Protein AF-A0A965PTU4-F1 (afdb_monomer)

Secondary structure (DSSP, 8-state):
---------------PPPPP-------------------------PPPPPSEEETTEEEEES-HHHHGGG--SPEEEEEE--------SSTTTTSS-HHHHHH-SS--S-------TTTT--HHHHHHHHHHHHHHHHHHEEEEEEEEEEE-TTTHHHHHHHHHHTT-EEEEEEEEE-S-----TTS----EEEEEEEESS-----TTS----SEEE-PPP-SSSTTPPPHHHHHHHHTTSPTTPEEEES--TTSHHHHHHHHTT-EEEEEES-HHHHHHHHHHHHH----

Mean predicted aligned error: 13.16 Å

Structure (mmCIF, N/CA/C/O backbone):
data_AF-A0A965PTU4-F1
#
_entry.id   AF-A0A965PTU4-F1
#
loop_
_atom_site.group_PDB
_atom_site.id
_atom_site.type_symbol
_atom_site.label_atom_id
_atom_site.label_alt_id
_atom_site.label_comp_id
_atom_site.label_asym_id
_atom_site.label_entity_id
_atom_site.label_seq_id
_atom_site.pdbx_PDB_ins_code
_atom_site.Cartn_x
_atom_site.Cartn_y
_atom_site.Cartn_z
_atom_site.occupancy
_atom_site.B_iso_or_equiv
_atom_site.auth_seq_id
_atom_site.auth_comp_id
_atom_site.auth_asym_id
_atom_site.auth_atom_id
_atom_site.pdbx_PDB_model_num
ATOM 1 N N . THR A 1 1 ? 38.817 4.860 30.670 1.00 39.53 1 THR A N 1
ATOM 2 C CA . THR A 1 1 ? 39.565 6.128 30.822 1.00 39.53 1 THR A CA 1
ATOM 3 C C . THR A 1 1 ? 38.595 7.288 30.707 1.00 39.53 1 THR A C 1
ATOM 5 O O . THR A 1 1 ? 37.965 7.466 29.676 1.00 39.53 1 THR A O 1
ATOM 8 N N . HIS A 1 2 ? 38.378 7.995 31.817 1.00 35.38 2 HIS A N 1
ATOM 9 C CA . HIS A 1 2 ? 37.511 9.170 31.925 1.00 35.38 2 HIS A CA 1
ATOM 10 C C . HIS A 1 2 ? 38.137 10.406 31.263 1.00 35.38 2 HIS A C 1
ATOM 12 O O . HIS A 1 2 ? 39.251 10.763 31.621 1.00 35.38 2 HIS A O 1
ATOM 18 N N . HIS A 1 3 ? 37.376 11.126 30.436 1.00 39.88 3 HIS A N 1
ATOM 19 C CA . HIS A 1 3 ? 37.513 12.578 30.243 1.00 39.88 3 HIS A CA 1
ATOM 20 C C . HIS A 1 3 ? 36.125 13.133 29.886 1.00 39.88 3 HIS A C 1
ATOM 22 O O . HIS A 1 3 ? 35.546 12.751 28.880 1.00 39.88 3 HIS A O 1
ATOM 28 N N . ARG A 1 4 ? 35.400 13.716 30.848 1.00 36.25 4 ARG A N 1
ATOM 29 C CA . ARG A 1 4 ? 35.470 15.084 31.409 1.00 36.25 4 ARG A CA 1
ATOM 30 C C . ARG A 1 4 ? 34.631 16.064 30.569 1.00 36.25 4 ARG A C 1
ATOM 32 O O . ARG A 1 4 ? 35.036 16.502 29.502 1.00 36.25 4 ARG A O 1
ATOM 39 N N . ARG A 1 5 ? 33.457 16.392 31.126 1.00 38.47 5 ARG A N 1
ATOM 40 C CA . ARG A 1 5 ? 32.567 17.498 30.748 1.00 38.47 5 ARG A CA 1
ATOM 41 C C . ARG A 1 5 ? 33.261 18.851 30.979 1.00 38.47 5 ARG A C 1
ATOM 43 O O . ARG A 1 5 ? 33.848 19.059 32.038 1.00 38.47 5 ARG A O 1
ATOM 50 N N . GLN A 1 6 ? 33.102 19.761 30.027 1.00 40.00 6 GLN A N 1
ATOM 51 C CA . GLN A 1 6 ? 33.101 21.226 30.167 1.00 40.00 6 GLN A CA 1
ATOM 52 C C . GLN A 1 6 ? 31.902 21.668 29.303 1.00 40.00 6 GLN A C 1
ATOM 54 O O . GLN A 1 6 ? 31.731 21.130 28.217 1.00 40.00 6 GLN A O 1
ATOM 59 N N . GLY A 1 7 ? 30.933 22.476 29.725 1.00 31.86 7 GLY A N 1
ATOM 60 C CA . GLY A 1 7 ? 30.996 23.650 30.583 1.00 31.86 7 GLY A CA 1
ATOM 61 C C . GLY A 1 7 ? 30.654 24.850 29.698 1.00 31.86 7 GLY A C 1
ATOM 62 O O . GLY A 1 7 ? 31.562 25.438 29.132 1.00 31.86 7 GLY A O 1
ATOM 63 N N . LEU A 1 8 ? 29.363 25.157 29.533 1.00 35.47 8 LEU A N 1
ATOM 64 C CA . LEU A 1 8 ? 28.870 26.383 28.893 1.00 35.47 8 LEU A CA 1
ATOM 65 C C . LEU A 1 8 ? 27.620 26.849 29.653 1.00 35.47 8 LEU A C 1
ATOM 67 O O . LEU A 1 8 ? 26.503 26.413 29.387 1.00 35.47 8 LEU A O 1
ATOM 71 N N . GLU A 1 9 ? 27.851 27.701 30.651 1.00 32.62 9 GLU A N 1
ATOM 72 C CA . GLU A 1 9 ? 26.863 28.628 31.202 1.00 32.62 9 GLU A CA 1
ATOM 73 C C . GLU A 1 9 ? 26.810 29.868 30.302 1.00 32.62 9 GLU A C 1
ATOM 75 O O . GLU A 1 9 ? 27.851 30.370 29.876 1.00 32.62 9 GLU A O 1
ATOM 80 N N . GLY A 1 10 ? 25.613 30.392 30.029 1.00 31.05 10 GLY A N 1
ATOM 81 C CA . GLY A 1 10 ? 25.486 31.669 29.334 1.00 31.05 10 GLY A CA 1
ATOM 82 C C . GLY A 1 10 ? 24.059 32.064 28.964 1.00 31.05 10 GLY A C 1
ATOM 83 O O . GLY A 1 10 ? 23.469 31.490 28.059 1.00 31.05 10 GLY A O 1
ATOM 84 N N . ALA A 1 11 ? 23.593 33.129 29.622 1.00 35.47 11 ALA A N 1
ATOM 85 C CA . ALA A 1 11 ? 22.548 34.072 29.208 1.00 35.47 11 ALA A CA 1
ATOM 86 C C . ALA A 1 11 ? 21.065 33.660 29.348 1.00 35.47 11 ALA A C 1
ATOM 88 O O . ALA A 1 11 ? 20.390 33.258 28.404 1.00 35.47 11 ALA A O 1
ATOM 89 N N . GLN A 1 12 ? 20.514 33.938 30.537 1.00 30.92 12 GLN A N 1
ATOM 90 C CA . GLN A 1 12 ? 19.092 34.237 30.730 1.00 30.92 12 GLN A CA 1
ATOM 91 C C . GLN A 1 12 ? 18.774 35.639 30.178 1.00 30.92 12 GLN A C 1
ATOM 93 O O . GLN A 1 12 ? 19.212 36.646 30.733 1.00 30.92 12 GLN A O 1
ATOM 98 N N . GLY A 1 13 ? 17.990 35.706 29.100 1.00 33.56 13 GLY A N 1
ATOM 99 C CA . GLY A 1 13 ? 17.381 36.935 28.589 1.00 33.56 13 GLY A CA 1
ATOM 100 C C . GLY A 1 13 ? 15.913 37.029 29.007 1.00 33.56 13 GLY A C 1
ATOM 101 O O . GLY A 1 13 ? 15.101 36.187 28.635 1.00 33.56 13 GLY A O 1
ATOM 102 N N . LYS A 1 14 ? 15.575 38.056 29.793 1.00 33.41 14 LYS A N 1
ATOM 103 C CA . LYS A 1 14 ? 14.201 38.434 30.158 1.00 33.41 14 LYS A CA 1
ATOM 104 C C . LYS A 1 14 ? 13.428 38.873 28.909 1.00 33.41 14 LYS A C 1
ATOM 106 O O . LYS A 1 14 ? 13.848 39.820 28.251 1.00 33.41 14 LYS A O 1
ATOM 111 N N . VAL A 1 15 ? 12.267 38.272 28.644 1.00 37.56 15 VAL A N 1
ATOM 112 C CA . VAL A 1 15 ? 11.266 38.830 27.718 1.00 37.56 15 VAL A CA 1
ATOM 113 C C . VAL A 1 15 ? 10.079 39.312 28.546 1.00 37.56 15 VAL A C 1
ATOM 115 O O . VAL A 1 15 ? 9.330 38.528 29.125 1.00 37.56 15 VAL A O 1
ATOM 118 N N . SER A 1 16 ? 9.976 40.633 28.665 1.00 34.75 16 SER A N 1
ATOM 119 C CA . SER A 1 16 ? 8.875 41.359 29.291 1.00 34.75 16 SER A CA 1
ATOM 120 C C . SER A 1 16 ? 7.609 41.280 28.438 1.00 34.75 16 SER A C 1
ATOM 122 O O . SER A 1 16 ? 7.672 41.391 27.216 1.00 34.75 16 SER A O 1
ATOM 124 N N . GLY A 1 17 ? 6.467 41.114 29.106 1.00 31.47 17 GLY A N 1
ATOM 125 C CA . GLY A 1 17 ? 5.173 40.869 28.486 1.00 31.47 17 GLY A CA 1
ATOM 126 C C . GLY A 1 17 ? 4.630 41.995 27.607 1.00 31.47 17 GLY A C 1
ATOM 127 O O . GLY A 1 17 ? 4.800 43.181 27.888 1.00 31.47 17 GLY A O 1
ATOM 128 N N . LEU A 1 18 ? 3.876 41.587 26.587 1.00 32.28 18 LEU A N 1
ATOM 129 C CA . LEU A 1 18 ? 2.889 42.431 25.931 1.00 32.28 18 LEU A CA 1
ATOM 130 C C . LEU A 1 18 ? 1.497 42.034 26.424 1.00 32.28 18 LEU A C 1
ATOM 132 O O . LEU A 1 18 ? 1.068 40.889 26.304 1.00 32.28 18 LEU A O 1
ATOM 136 N N . ARG A 1 19 ? 0.821 43.018 27.018 1.00 32.16 19 ARG A N 1
ATOM 137 C CA . ARG A 1 19 ? -0.556 42.946 27.501 1.00 32.16 19 ARG A CA 1
ATOM 138 C C . ARG A 1 19 ? -1.536 42.904 26.329 1.00 32.16 19 ARG A C 1
ATOM 140 O O . ARG A 1 19 ? -1.466 43.726 25.419 1.00 32.16 19 ARG A O 1
ATOM 147 N N . THR A 1 20 ? -2.494 41.996 26.442 1.00 33.41 20 THR A N 1
ATOM 148 C CA . THR A 1 20 ? -3.777 41.959 25.736 1.00 33.41 20 THR A CA 1
ATOM 149 C C . THR A 1 20 ? -4.525 43.291 25.843 1.00 33.41 20 THR A C 1
ATOM 151 O O . THR A 1 20 ? -4.714 43.812 26.943 1.00 33.41 20 THR A O 1
ATOM 154 N N . ARG A 1 21 ? -5.009 43.815 24.711 1.00 33.94 21 ARG A N 1
ATOM 155 C CA . ARG A 1 21 ? -6.075 44.826 24.669 1.00 33.94 21 ARG A CA 1
ATOM 156 C C . ARG A 1 21 ? -7.321 44.202 24.047 1.00 33.94 21 ARG A C 1
ATOM 158 O O . ARG A 1 21 ? -7.355 43.951 22.849 1.00 33.94 21 ARG A O 1
ATOM 165 N N . GLN A 1 22 ? -8.325 43.962 24.887 1.00 29.09 22 GLN A N 1
ATOM 166 C CA . GLN A 1 22 ? -9.721 43.877 24.470 1.00 29.09 22 GLN A CA 1
ATOM 167 C C . GLN A 1 22 ? -10.173 45.277 24.035 1.00 29.09 22 GLN A C 1
ATOM 169 O O . GLN A 1 22 ? -9.910 46.252 24.741 1.00 29.09 22 GLN A O 1
ATOM 174 N N . MET A 1 23 ? -10.872 45.372 22.907 1.00 31.94 23 MET A N 1
ATOM 175 C CA . MET A 1 23 ? -11.774 46.486 22.633 1.00 31.94 23 MET A CA 1
ATOM 176 C C . MET A 1 23 ? -13.170 45.931 22.382 1.00 31.94 23 MET A C 1
ATOM 178 O O . MET A 1 23 ? -13.387 45.095 21.510 1.00 31.94 23 MET A O 1
ATOM 182 N N . SER A 1 24 ? -14.077 46.385 23.232 1.00 31.17 24 SER A N 1
ATOM 183 C CA . SER A 1 24 ? -15.511 46.158 23.238 1.00 31.17 24 SER A CA 1
ATOM 184 C C . SER A 1 24 ? -16.232 47.169 22.347 1.00 31.17 24 SER A C 1
ATOM 186 O O . SER A 1 24 ? -15.971 48.361 22.482 1.00 31.17 24 SER A O 1
ATOM 188 N N . GLY A 1 25 ? -17.203 46.675 21.573 1.00 29.89 25 GLY A N 1
ATOM 189 C CA . GLY A 1 25 ? -18.488 47.327 21.297 1.00 29.89 25 GLY A CA 1
ATOM 190 C C . GLY A 1 25 ? -18.522 48.479 20.289 1.00 29.89 25 GLY A C 1
ATOM 191 O O . GLY A 1 25 ? -17.874 49.495 20.487 1.00 29.89 25 GLY A O 1
ATOM 192 N N . ILE A 1 26 ? -19.379 48.336 19.273 1.00 30.88 26 ILE A N 1
ATOM 193 C CA . ILE A 1 26 ? -20.511 49.231 18.964 1.00 30.88 26 ILE A CA 1
ATOM 194 C C . ILE A 1 26 ? -21.485 48.420 18.092 1.00 30.88 26 ILE A C 1
ATOM 196 O O . ILE A 1 26 ? -21.068 47.753 17.148 1.00 30.88 26 ILE A O 1
ATOM 200 N N . ALA A 1 27 ? -22.762 48.448 18.464 1.00 31.77 27 ALA A N 1
ATOM 201 C CA . ALA A 1 27 ? -23.892 47.892 17.730 1.00 31.77 27 ALA A CA 1
ATOM 202 C C . ALA A 1 27 ? -24.786 49.043 17.255 1.00 31.77 27 ALA A C 1
ATOM 204 O O . ALA A 1 27 ? -24.984 49.967 18.038 1.00 31.77 27 ALA A O 1
ATOM 205 N N . THR A 1 28 ? -25.297 48.935 16.027 1.00 31.36 28 THR A N 1
ATOM 206 C CA . THR A 1 28 ? -26.489 49.556 15.391 1.00 31.36 28 THR A CA 1
ATOM 207 C C . THR A 1 28 ? -26.408 49.118 13.918 1.00 31.36 28 THR A C 1
ATOM 209 O O . THR A 1 28 ? -25.305 49.106 13.379 1.00 31.36 28 THR A O 1
ATOM 212 N N . GLU A 1 29 ? -27.428 48.702 13.180 1.00 33.09 29 GLU A N 1
ATOM 213 C CA . GLU A 1 29 ? -28.882 48.847 13.246 1.00 33.09 29 GLU A CA 1
ATOM 214 C C . GLU A 1 29 ? -29.489 47.751 12.346 1.00 33.09 29 GLU A C 1
ATOM 216 O O . GLU A 1 29 ? -28.833 47.275 11.415 1.00 33.09 29 GLU A O 1
ATOM 221 N N . ASP A 1 30 ? -30.719 47.353 12.665 1.00 31.66 30 ASP A N 1
ATOM 222 C CA . ASP A 1 30 ? -31.555 46.428 11.902 1.00 31.66 30 ASP A CA 1
ATOM 223 C C . ASP A 1 30 ? -31.951 47.018 10.541 1.00 31.66 30 ASP A C 1
ATOM 225 O O . ASP A 1 30 ? -32.390 48.164 10.472 1.00 31.66 30 ASP A O 1
ATOM 229 N N . ASP A 1 31 ? -31.888 46.202 9.487 1.00 34.38 31 ASP A N 1
ATOM 230 C CA . ASP A 1 31 ? -32.7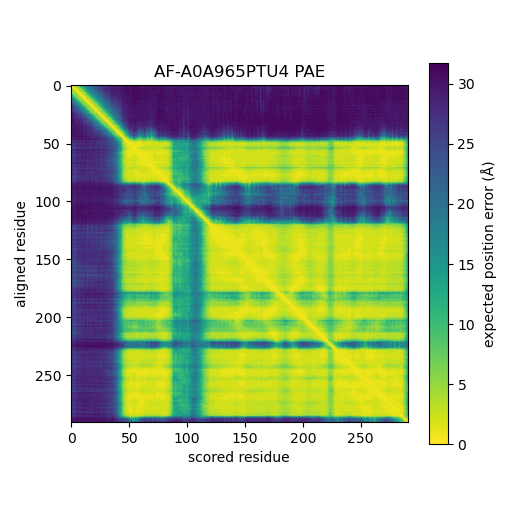07 46.396 8.292 1.00 34.38 31 ASP A CA 1
ATOM 231 C C . ASP A 1 31 ? -33.279 45.041 7.851 1.00 34.38 31 ASP A C 1
ATOM 233 O O . ASP A 1 31 ? -32.565 44.078 7.553 1.00 34.38 31 ASP A O 1
ATOM 237 N N . ASP A 1 32 ? -34.605 44.986 7.890 1.00 33.09 32 ASP A N 1
ATOM 238 C CA . ASP A 1 32 ? -35.478 43.879 7.531 1.00 33.09 32 ASP A CA 1
ATOM 239 C C . ASP A 1 32 ? -35.448 43.648 6.010 1.00 33.09 32 ASP A C 1
ATOM 241 O O . ASP A 1 32 ? -35.861 44.498 5.219 1.00 33.09 32 ASP A O 1
ATOM 245 N N . MET A 1 33 ? -34.974 42.475 5.584 1.00 31.41 33 MET A N 1
ATOM 246 C CA . MET A 1 33 ? -35.307 41.929 4.271 1.00 31.41 33 MET A CA 1
ATOM 247 C C . MET A 1 33 ? -35.602 40.438 4.378 1.00 31.41 33 MET A C 1
ATOM 249 O O . MET A 1 33 ? -34.720 39.580 4.387 1.00 31.41 33 MET A O 1
ATOM 253 N N . THR A 1 34 ? -36.898 40.150 4.370 1.00 42.78 34 THR A N 1
ATOM 254 C CA . THR A 1 34 ? -37.494 38.877 3.980 1.00 42.78 34 THR A CA 1
ATOM 255 C C . THR A 1 34 ? -36.847 38.320 2.710 1.00 42.78 34 THR A C 1
ATOM 257 O O . THR A 1 34 ? -36.988 38.912 1.637 1.00 42.78 34 THR A O 1
ATOM 260 N N . LYS A 1 35 ? -36.214 37.152 2.815 1.00 35.34 35 LYS A N 1
ATOM 261 C CA . LYS A 1 35 ? -36.081 36.174 1.731 1.00 35.34 35 LYS A CA 1
ATOM 262 C C . LYS A 1 35 ? -35.902 34.794 2.346 1.00 35.34 35 LYS A C 1
ATOM 264 O O . LYS A 1 35 ? -34.942 34.542 3.069 1.00 35.34 35 LYS A O 1
ATOM 269 N N . ASP A 1 36 ? -36.862 33.927 2.051 1.00 35.72 36 ASP A N 1
ATOM 270 C CA . ASP A 1 36 ? -36.759 32.482 2.199 1.00 35.72 36 ASP A CA 1
ATOM 271 C C . ASP A 1 36 ? -35.608 31.962 1.325 1.00 35.72 36 ASP A C 1
ATOM 273 O O . ASP A 1 36 ? -35.814 31.434 0.234 1.00 35.72 36 ASP A O 1
ATOM 277 N N . ASP A 1 37 ? -34.377 32.106 1.804 1.00 30.02 37 ASP A N 1
ATOM 278 C CA . ASP A 1 37 ? -33.260 31.309 1.324 1.00 30.02 37 ASP A CA 1
ATOM 279 C C . ASP A 1 37 ? -33.311 29.991 2.090 1.00 30.02 37 ASP A C 1
ATOM 281 O O . ASP A 1 37 ? -32.632 29.772 3.096 1.00 30.02 37 ASP A O 1
ATOM 285 N N . ALA A 1 38 ? -34.165 29.088 1.599 1.00 35.97 38 ALA A N 1
ATOM 286 C CA . ALA A 1 38 ? -33.966 27.670 1.813 1.00 35.97 38 ALA A CA 1
ATOM 287 C C . ALA A 1 38 ? -32.529 27.375 1.382 1.00 35.97 38 ALA A C 1
ATOM 289 O O . ALA A 1 38 ? -32.220 27.333 0.190 1.00 35.97 38 ALA A O 1
ATOM 290 N N . ALA A 1 39 ? -31.645 27.237 2.369 1.00 35.66 39 ALA A N 1
ATOM 291 C CA . ALA A 1 39 ? -30.294 26.770 2.176 1.00 35.66 39 ALA A CA 1
ATOM 292 C C . ALA A 1 39 ? -30.393 25.458 1.398 1.00 35.66 39 ALA A C 1
ATOM 294 O O . ALA A 1 39 ? -30.720 24.409 1.955 1.00 35.66 39 ALA A O 1
ATOM 295 N N . MET A 1 40 ? -30.143 25.521 0.089 1.00 32.81 40 MET A N 1
ATOM 296 C CA . MET A 1 40 ? -29.796 24.348 -0.684 1.00 32.81 40 MET A CA 1
ATOM 297 C C . MET A 1 40 ? -28.458 23.891 -0.127 1.00 32.81 40 MET A C 1
ATOM 299 O O . MET A 1 40 ? -27.390 24.293 -0.587 1.00 32.81 40 MET A O 1
ATOM 303 N N . SER A 1 41 ? -28.528 23.077 0.924 1.00 36.84 41 SER A N 1
ATOM 304 C CA . SER A 1 41 ? -27.442 22.202 1.303 1.00 36.84 41 SER A CA 1
ATOM 305 C C . SER A 1 41 ? -27.030 21.485 0.027 1.00 36.84 41 SER A C 1
ATOM 307 O O . SER A 1 41 ? -27.837 20.757 -0.561 1.00 36.84 41 SER A O 1
ATOM 309 N N . ALA A 1 42 ? -25.797 21.728 -0.418 1.00 37.94 42 ALA A N 1
ATOM 310 C CA . ALA A 1 42 ? -25.167 20.881 -1.411 1.00 37.94 42 ALA A CA 1
ATOM 311 C C . ALA A 1 42 ? -25.438 19.426 -0.999 1.00 37.94 42 ALA A C 1
ATOM 313 O O . ALA A 1 42 ? -25.348 19.127 0.200 1.00 37.94 42 ALA A O 1
ATOM 314 N N . PRO A 1 43 ? -25.830 18.540 -1.931 1.00 33.81 43 PRO A N 1
ATOM 315 C CA . PRO A 1 43 ? -26.087 17.157 -1.574 1.00 33.81 43 PRO A CA 1
ATOM 316 C C . PRO A 1 43 ? -24.844 16.652 -0.851 1.00 33.81 43 PRO A C 1
ATOM 318 O O . PRO A 1 43 ? -23.739 1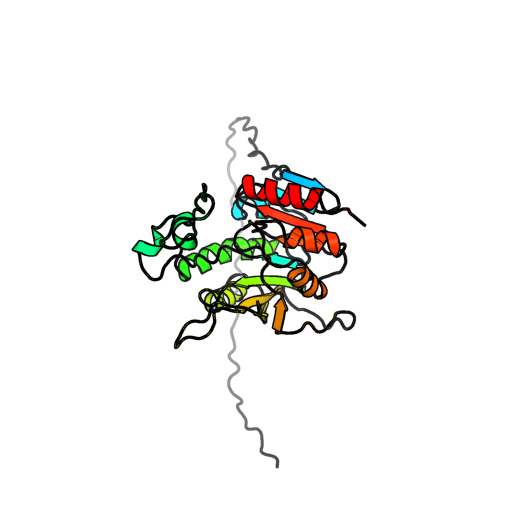6.750 -1.387 1.00 33.81 43 PRO A O 1
ATOM 321 N N . SER A 1 44 ? -25.004 16.174 0.387 1.00 44.97 44 SER A N 1
ATOM 322 C CA . SER A 1 44 ? -23.949 15.402 1.030 1.00 44.97 44 SER A CA 1
ATOM 323 C C . SER A 1 44 ? -23.626 14.297 0.037 1.00 44.97 44 SER A C 1
ATOM 325 O O . SER A 1 44 ? -24.503 13.472 -0.237 1.00 44.97 44 SER A O 1
ATOM 327 N N . ALA A 1 45 ? -22.451 14.353 -0.589 1.00 53.72 45 ALA A N 1
ATOM 328 C CA . ALA A 1 45 ? -22.022 13.331 -1.522 1.00 53.72 45 ALA A CA 1
ATOM 329 C C . ALA A 1 45 ? -22.044 12.021 -0.736 1.00 53.72 45 ALA A C 1
ATOM 331 O O . ALA A 1 45 ? -21.196 11.791 0.126 1.00 53.72 45 ALA A O 1
ATOM 332 N N . GLY A 1 46 ? -23.104 11.235 -0.933 1.00 57.56 46 GLY A N 1
ATOM 333 C CA . GLY A 1 46 ? -23.235 9.939 -0.295 1.00 57.56 46 GLY A CA 1
ATOM 334 C C . GLY A 1 46 ? -22.004 9.125 -0.659 1.00 57.56 46 GLY A C 1
ATOM 335 O O . GLY A 1 46 ? -21.460 9.291 -1.755 1.00 57.56 46 GLY A O 1
ATOM 336 N N . SER A 1 47 ? -21.545 8.278 0.259 1.00 63.09 47 SER A N 1
ATOM 337 C CA . SER A 1 47 ? -20.447 7.368 -0.042 1.00 63.09 47 SER A CA 1
ATOM 338 C C . SER A 1 47 ? -20.740 6.632 -1.361 1.00 63.09 47 SER A C 1
ATOM 340 O O . SER A 1 47 ? -21.887 6.221 -1.592 1.00 63.09 47 SER A O 1
ATOM 342 N N . PRO A 1 48 ? -19.751 6.520 -2.269 1.00 84.06 48 PRO A N 1
ATOM 343 C CA . PRO A 1 48 ? -19.944 5.847 -3.542 1.00 84.06 48 PRO A CA 1
ATOM 344 C C . PRO A 1 48 ? -20.459 4.437 -3.269 1.00 84.06 48 PRO A C 1
ATOM 346 O O . PRO A 1 48 ? -20.054 3.793 -2.302 1.00 84.06 48 PRO A O 1
ATOM 349 N N . ARG A 1 49 ? -21.391 3.949 -4.089 1.00 92.69 49 ARG A N 1
ATOM 350 C CA . ARG A 1 49 ? -21.887 2.582 -3.913 1.00 92.69 49 ARG A CA 1
ATOM 351 C C . ARG A 1 49 ? -20.739 1.597 -4.172 1.00 92.69 49 ARG A C 1
ATOM 353 O O . ARG A 1 49 ? -20.032 1.775 -5.165 1.00 92.69 49 ARG A O 1
ATOM 360 N N . PRO A 1 50 ? -20.556 0.567 -3.327 1.00 96.69 50 PRO A N 1
ATOM 361 C CA . PRO A 1 50 ? -19.581 -0.478 -3.599 1.00 96.69 50 PRO A CA 1
ATOM 362 C C . PRO A 1 50 ? -19.825 -1.130 -4.961 1.00 96.69 50 PRO A C 1
ATOM 364 O O . PRO A 1 50 ? -20.956 -1.474 -5.299 1.00 96.69 50 PRO A O 1
ATOM 367 N N . TYR A 1 5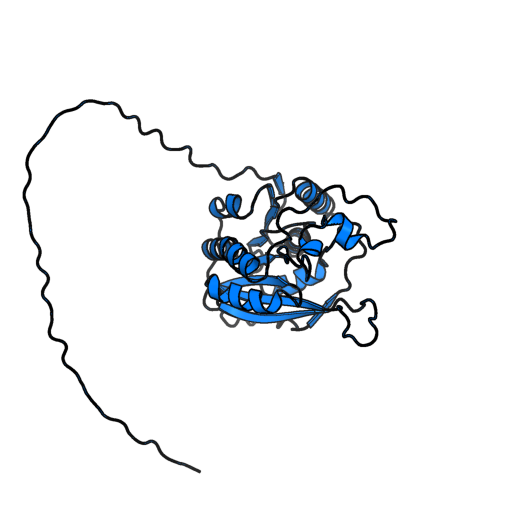1 ? -18.749 -1.333 -5.714 1.00 97.19 51 TYR A N 1
ATOM 368 C CA . TYR A 1 51 ? -18.743 -2.148 -6.926 1.00 97.19 51 TYR A CA 1
ATOM 369 C C . TYR A 1 51 ? -18.859 -3.640 -6.581 1.00 97.19 51 TYR A C 1
ATOM 371 O O . TYR A 1 51 ? -19.569 -4.400 -7.235 1.00 97.19 51 TYR A O 1
ATOM 379 N N . TYR A 1 52 ? -18.169 -4.056 -5.518 1.00 97.50 52 TYR A N 1
ATOM 380 C CA . TYR A 1 52 ? -18.217 -5.404 -4.961 1.00 97.50 52 TYR A CA 1
ATOM 381 C C . TYR A 1 52 ? -18.241 -5.310 -3.441 1.00 97.50 52 TYR A C 1
ATOM 383 O O . TYR A 1 52 ? -17.497 -4.517 -2.863 1.00 97.50 52 TYR A O 1
ATOM 391 N N . GLN A 1 53 ? -19.062 -6.130 -2.789 1.00 97.06 53 GLN A N 1
ATOM 392 C CA . GLN A 1 53 ? -19.060 -6.251 -1.337 1.00 97.06 53 GLN A CA 1
ATOM 393 C C . GLN A 1 53 ? -19.468 -7.662 -0.922 1.00 97.06 53 GLN A C 1
ATOM 395 O O . GLN A 1 53 ? -20.573 -8.107 -1.231 1.00 97.06 53 GLN A O 1
ATOM 400 N N . ARG A 1 54 ? -18.575 -8.370 -0.227 1.00 95.88 54 ARG A N 1
ATOM 401 C CA . ARG A 1 54 ? -18.825 -9.722 0.284 1.00 95.88 54 ARG A CA 1
ATOM 402 C C . ARG A 1 54 ? -17.784 -10.099 1.337 1.00 95.88 54 ARG A C 1
ATOM 404 O O . AR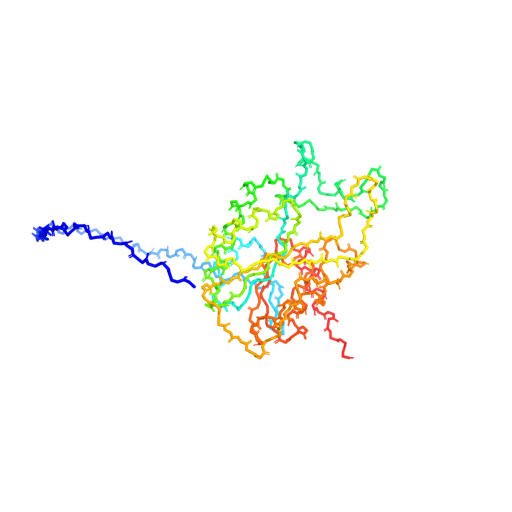G A 1 54 ? -16.624 -9.739 1.179 1.00 95.88 54 ARG A O 1
ATOM 411 N N . ASP A 1 55 ? -18.187 -10.829 2.379 1.00 92.19 55 ASP A N 1
ATOM 412 C CA . ASP A 1 55 ? -17.284 -11.469 3.354 1.00 92.19 55 ASP A CA 1
ATOM 413 C C . ASP A 1 55 ? -16.221 -10.515 3.950 1.00 92.19 55 ASP A C 1
ATOM 415 O O . ASP A 1 55 ? -15.060 -10.865 4.124 1.00 92.19 55 ASP A O 1
ATOM 419 N N . GLY A 1 56 ? -16.613 -9.267 4.242 1.00 95.38 56 GLY A N 1
ATOM 420 C CA . GLY A 1 56 ? -15.711 -8.249 4.800 1.00 95.38 56 GLY A CA 1
ATOM 421 C C . GLY A 1 56 ? -14.764 -7.586 3.789 1.00 95.38 56 GLY A C 1
ATOM 422 O O . GLY A 1 56 ? -13.938 -6.762 4.185 1.00 95.38 56 GLY A O 1
ATOM 423 N N . ILE A 1 57 ? -14.897 -7.896 2.499 1.00 98.06 57 ILE A N 1
ATOM 424 C CA . ILE A 1 57 ? -14.148 -7.293 1.395 1.00 98.06 57 ILE A CA 1
ATOM 425 C C . ILE A 1 57 ? -15.057 -6.345 0.617 1.00 98.06 57 ILE A C 1
ATOM 427 O O . ILE A 1 57 ? -16.173 -6.708 0.244 1.00 98.06 57 ILE A O 1
ATOM 431 N N . THR A 1 58 ? -14.573 -5.134 0.355 1.00 98.31 58 THR A N 1
ATOM 432 C CA . THR A 1 58 ? -15.292 -4.094 -0.392 1.00 98.31 58 THR A CA 1
ATOM 433 C C . THR A 1 58 ? -14.401 -3.526 -1.492 1.00 98.31 58 THR A C 1
ATOM 435 O O . THR A 1 58 ? -13.237 -3.232 -1.238 1.00 98.31 58 THR A O 1
ATOM 438 N N . ILE A 1 59 ? -14.936 -3.342 -2.700 1.00 98.38 59 ILE A N 1
ATOM 439 C CA . ILE A 1 59 ? -14.279 -2.627 -3.805 1.00 98.38 59 ILE A CA 1
ATOM 440 C C . ILE A 1 59 ? -15.136 -1.427 -4.178 1.00 98.38 59 ILE A C 1
ATOM 442 O O . ILE A 1 59 ? -16.332 -1.583 -4.423 1.00 98.38 59 ILE A O 1
ATOM 446 N N . TYR A 1 60 ? -14.518 -0.257 -4.290 1.00 98.12 60 TYR A N 1
ATOM 447 C CA . TYR A 1 60 ? -15.104 0.927 -4.907 1.00 98.12 60 TYR A CA 1
ATOM 448 C C . TYR A 1 60 ? -14.465 1.166 -6.275 1.00 98.12 60 TYR A C 1
ATOM 450 O O . TYR A 1 60 ? -13.242 1.121 -6.410 1.00 98.12 60 TYR A O 1
ATOM 458 N N . HIS A 1 61 ? -15.299 1.432 -7.278 1.00 97.06 61 HIS A N 1
ATOM 459 C CA . HIS A 1 61 ? -14.842 1.865 -8.594 1.00 97.06 61 HIS A CA 1
ATOM 460 C C . HIS A 1 61 ? -14.755 3.397 -8.618 1.00 97.06 61 HIS A C 1
ATOM 462 O O . HIS A 1 61 ? -15.754 4.068 -8.352 1.00 97.06 61 HIS A O 1
ATOM 468 N N . GLY A 1 62 ? -13.573 3.943 -8.905 1.00 94.88 62 GLY A N 1
ATOM 469 C CA . GLY A 1 62 ? -13.337 5.386 -8.993 1.00 94.88 62 GLY A CA 1
ATOM 470 C C . GLY A 1 62 ? -11.888 5.789 -8.723 1.00 94.88 62 GLY A C 1
ATOM 471 O O . GLY A 1 62 ? -11.045 4.961 -8.374 1.00 94.88 62 GLY A O 1
ATOM 472 N N . ASP A 1 63 ? -11.590 7.082 -8.870 1.00 94.31 63 ASP A N 1
ATOM 473 C CA . ASP A 1 63 ? -10.277 7.623 -8.512 1.00 94.31 63 ASP A CA 1
ATOM 474 C C . ASP A 1 63 ? -10.091 7.603 -6.983 1.00 94.31 63 ASP A C 1
ATOM 476 O O . ASP A 1 63 ? -10.975 7.999 -6.215 1.00 94.31 63 ASP A O 1
ATOM 480 N N . CYS A 1 64 ? -8.925 7.161 -6.506 1.00 96.25 64 CYS A N 1
ATOM 481 C CA . CYS A 1 64 ? -8.627 7.123 -5.072 1.00 96.25 64 CYS A CA 1
ATOM 482 C C . CYS A 1 64 ? -8.724 8.509 -4.398 1.00 96.25 64 CYS A C 1
ATOM 484 O O . CYS A 1 64 ? -9.153 8.614 -3.249 1.00 96.25 64 CYS A O 1
ATOM 486 N N . LEU A 1 65 ? -8.409 9.592 -5.112 1.00 95.75 65 LEU A N 1
ATOM 487 C CA . LEU A 1 65 ? -8.566 10.981 -4.679 1.00 95.75 65 LEU A CA 1
ATOM 488 C C . LEU A 1 65 ? -10.021 11.472 -4.738 1.00 95.75 65 LEU A C 1
ATOM 490 O O . LEU A 1 65 ? -10.298 12.611 -4.363 1.00 95.75 65 LEU A O 1
ATOM 494 N N . GLU A 1 66 ? -10.971 10.658 -5.154 1.00 95.81 66 GLU A N 1
ATOM 495 C CA . GLU A 1 66 ? -12.398 10.968 -5.038 1.00 95.81 66 GLU A CA 1
ATOM 496 C C . GLU A 1 66 ? -13.051 10.080 -3.985 1.00 95.81 66 GLU A C 1
ATOM 498 O O . GLU A 1 66 ? -13.840 10.557 -3.172 1.00 95.81 66 GLU A O 1
ATOM 503 N N . VAL A 1 67 ? -12.650 8.809 -3.927 1.00 96.88 67 VAL A N 1
ATOM 504 C CA . VAL A 1 67 ? -13.234 7.822 -3.016 1.00 96.88 67 VAL A CA 1
ATOM 505 C C . VAL A 1 67 ? -12.697 7.948 -1.587 1.00 96.88 67 VAL A C 1
ATOM 507 O O . VAL A 1 67 ? -13.493 7.905 -0.652 1.00 96.88 67 VAL A O 1
ATOM 510 N N . LEU A 1 68 ? -11.387 8.139 -1.370 1.00 97.25 68 LEU A N 1
ATOM 511 C CA . LEU A 1 68 ? -10.795 8.139 -0.016 1.00 97.25 68 LEU A CA 1
ATOM 512 C C . LEU A 1 68 ? -11.488 9.088 0.990 1.00 97.25 68 LEU A C 1
ATOM 514 O O . LEU A 1 68 ? -11.710 8.653 2.117 1.00 97.25 68 LEU A O 1
ATOM 518 N N . PRO A 1 69 ? -11.876 10.336 0.641 1.00 96.00 69 PRO A N 1
ATOM 519 C CA . PRO A 1 69 ? -12.572 11.241 1.566 1.00 96.00 69 PRO A CA 1
ATOM 520 C C . PRO A 1 69 ? -13.952 10.764 2.015 1.00 96.00 69 PRO A C 1
ATOM 522 O O . PRO A 1 69 ? -14.470 11.267 3.006 1.00 96.00 69 PRO A O 1
ATOM 525 N N . SER A 1 70 ? -14.566 9.845 1.268 1.00 95.38 70 SER A N 1
ATOM 526 C CA . SER A 1 70 ? -15.887 9.300 1.588 1.00 95.38 70 SER A CA 1
ATOM 527 C C . SER A 1 70 ? -15.832 8.111 2.552 1.00 95.38 70 SER A C 1
ATOM 529 O O . SER A 1 70 ? -16.868 7.692 3.067 1.00 95.38 70 SER A O 1
ATOM 531 N N . LEU A 1 71 ? -14.638 7.558 2.798 1.00 95.88 71 LEU A N 1
ATOM 532 C CA . LEU A 1 71 ? -14.452 6.450 3.726 1.00 95.88 71 LEU A CA 1
ATOM 533 C C . LEU A 1 71 ? -14.482 6.971 5.165 1.00 95.88 71 LEU A C 1
ATOM 535 O O . LEU A 1 71 ? -13.726 7.869 5.527 1.00 95.88 71 LEU A O 1
ATOM 539 N N . SER A 1 72 ? -15.342 6.385 5.994 1.00 92.50 72 SER A N 1
ATOM 540 C CA . SER A 1 72 ? -15.513 6.779 7.398 1.00 92.50 72 SER A CA 1
ATOM 541 C C . SER A 1 72 ? -14.882 5.808 8.393 1.00 92.50 72 SER A C 1
ATOM 543 O O . SER A 1 72 ? -14.641 6.182 9.539 1.00 92.50 72 SER A O 1
ATOM 545 N N . GLU A 1 73 ? -14.620 4.566 7.981 1.00 96.00 73 GLU A N 1
ATOM 546 C CA . GLU A 1 73 ? -14.071 3.547 8.867 1.00 96.00 73 GLU A CA 1
ATOM 547 C C . GLU A 1 73 ? -12.537 3.634 8.940 1.00 96.00 73 GLU A C 1
ATOM 549 O O . GLU A 1 73 ? -11.876 3.546 7.899 1.00 96.00 73 GLU A O 1
ATOM 554 N N . PRO A 1 74 ? -11.945 3.771 10.143 1.00 98.06 74 PRO A N 1
ATOM 555 C CA . PRO A 1 74 ? -10.499 3.832 10.275 1.00 98.06 74 PRO A CA 1
ATOM 556 C C . PRO A 1 74 ? -9.800 2.511 9.945 1.00 98.06 74 PRO A C 1
ATOM 558 O O . PRO A 1 74 ? -10.235 1.442 10.376 1.00 98.06 74 PRO A O 1
ATOM 561 N N . VAL A 1 75 ? -8.661 2.595 9.257 1.00 98.62 75 VAL A N 1
ATOM 562 C CA . VAL A 1 75 ? -7.927 1.425 8.742 1.00 98.62 75 VAL A CA 1
ATOM 563 C C . VAL A 1 75 ? -6.706 1.084 9.601 1.00 98.62 75 VAL A C 1
ATOM 565 O O . VAL A 1 75 ? -6.056 1.969 10.160 1.00 98.62 75 VAL A O 1
ATOM 568 N N . ASP A 1 76 ? -6.395 -0.207 9.709 1.00 98.50 76 ASP A N 1
ATOM 569 C CA . ASP A 1 76 ? -5.270 -0.740 10.491 1.00 98.50 76 ASP A CA 1
ATOM 570 C C . ASP A 1 76 ? -3.971 -0.791 9.680 1.00 98.50 76 ASP A C 1
ATOM 572 O O . ASP A 1 76 ? -2.875 -0.722 10.239 1.00 98.50 76 ASP A O 1
ATOM 576 N N . ALA A 1 77 ? -4.076 -0.900 8.355 1.00 98.69 77 ALA A N 1
ATOM 577 C CA . ALA A 1 77 ? -2.927 -0.776 7.477 1.00 98.69 77 ALA A CA 1
ATOM 578 C C . ALA A 1 77 ? -3.309 -0.328 6.067 1.00 98.69 77 ALA A C 1
ATOM 580 O O . ALA A 1 77 ? -4.430 -0.535 5.606 1.00 98.69 77 ALA A O 1
ATOM 581 N N . VAL A 1 78 ? -2.328 0.235 5.371 1.00 98.81 78 VAL A N 1
ATOM 582 C CA . VAL A 1 78 ? -2.355 0.538 3.943 1.00 98.81 78 VAL A CA 1
ATOM 583 C C . VAL A 1 78 ? -1.323 -0.363 3.279 1.00 98.81 78 VAL A C 1
ATOM 585 O O . VAL A 1 78 ? -0.134 -0.252 3.576 1.00 98.81 78 VAL A O 1
ATOM 588 N N . ILE A 1 79 ? -1.753 -1.269 2.409 1.00 98.62 79 ILE A N 1
ATOM 589 C CA . ILE A 1 79 ? -0.857 -2.151 1.652 1.00 98.62 79 ILE A CA 1
ATOM 590 C C . ILE A 1 79 ? -1.206 -1.978 0.187 1.00 98.62 79 ILE A C 1
ATOM 592 O O . ILE A 1 79 ? -2.340 -2.248 -0.198 1.00 98.62 79 ILE A O 1
ATOM 596 N N . THR A 1 80 ? -0.268 -1.476 -0.615 1.00 97.88 80 THR A N 1
ATOM 597 C CA . THR A 1 80 ? -0.621 -1.041 -1.970 1.00 97.88 80 THR A CA 1
ATOM 598 C C . THR A 1 80 ? 0.544 -1.017 -2.951 1.00 97.88 80 THR A C 1
ATOM 600 O O . THR A 1 80 ? 1.712 -0.894 -2.567 1.00 97.88 80 THR A O 1
ATOM 603 N N . ASP A 1 81 ? 0.200 -1.131 -4.232 1.00 94.75 81 ASP A N 1
ATOM 604 C CA . ASP A 1 81 ? 1.102 -1.158 -5.384 1.00 94.75 81 ASP A CA 1
ATOM 605 C C . ASP A 1 81 ? 0.726 -0.028 -6.361 1.00 94.75 81 ASP A C 1
ATOM 607 O O . ASP A 1 81 ? -0.005 -0.250 -7.328 1.00 94.75 81 ASP A O 1
ATOM 611 N N . PRO A 1 82 ? 1.151 1.223 -6.090 1.00 93.38 82 PRO A N 1
ATOM 612 C CA . PRO A 1 82 ? 0.770 2.358 -6.915 1.00 93.38 82 PRO A CA 1
ATOM 613 C C . PRO A 1 82 ? 1.432 2.268 -8.299 1.00 93.38 82 PRO A C 1
ATOM 615 O O . PRO A 1 82 ? 2.510 1.692 -8.439 1.00 93.38 82 PRO A O 1
ATOM 618 N N . PRO A 1 83 ? 0.880 2.919 -9.336 1.00 89.19 83 PRO A N 1
ATOM 619 C CA . PRO A 1 83 ? 1.568 3.034 -10.617 1.00 89.19 83 PRO A CA 1
ATOM 620 C C . PRO A 1 83 ? 2.917 3.746 -10.439 1.00 89.19 83 PRO A C 1
ATOM 622 O O . PRO A 1 83 ? 2.982 4.900 -10.005 1.00 89.19 83 PRO A O 1
ATOM 625 N N . TYR A 1 84 ? 4.012 3.084 -10.817 1.00 85.50 84 TYR A N 1
ATOM 626 C CA . TYR A 1 84 ? 5.364 3.617 -10.608 1.00 85.50 84 TYR A CA 1
ATOM 627 C C . TYR A 1 84 ? 5.715 4.791 -11.536 1.00 85.50 84 TYR A C 1
ATOM 629 O O . TYR A 1 84 ? 6.786 5.376 -11.385 1.00 85.50 84 TYR A O 1
ATOM 637 N N . SER A 1 85 ? 4.876 5.138 -12.525 1.00 76.94 85 SER A N 1
ATOM 638 C CA . SER A 1 85 ? 5.203 6.173 -13.529 1.00 76.94 85 SER A CA 1
ATOM 639 C C . SER A 1 85 ? 6.596 5.959 -14.132 1.00 76.94 85 SER A C 1
ATOM 641 O O . SER A 1 85 ? 7.352 6.892 -14.382 1.00 76.94 85 SER A O 1
ATOM 643 N N . SER A 1 86 ? 6.974 4.692 -14.332 1.00 62.53 86 SER A N 1
ATOM 644 C CA . SER A 1 86 ? 8.305 4.304 -14.822 1.00 62.53 86 SER A CA 1
ATOM 645 C C . SER A 1 86 ? 8.413 4.461 -16.349 1.00 62.53 86 SER A C 1
ATOM 647 O O . SER A 1 86 ? 9.288 3.885 -17.004 1.00 62.53 86 SER A O 1
ATOM 649 N N . GLY A 1 87 ? 7.474 5.200 -16.953 1.00 50.69 87 GLY A N 1
ATOM 650 C CA . GLY A 1 87 ? 7.456 5.692 -18.327 1.00 50.69 87 GLY A CA 1
ATOM 651 C C . GLY A 1 87 ? 8.723 6.438 -18.705 1.00 50.69 87 GLY A C 1
ATOM 652 O O . GLY A 1 87 ? 8.795 7.646 -18.530 1.00 50.69 87 GLY A O 1
ATOM 653 N N . GLY A 1 88 ? 9.698 5.723 -19.272 1.00 45.88 88 GLY A N 1
ATOM 654 C CA . GLY A 1 88 ? 10.623 6.280 -20.249 1.00 45.88 88 GLY A CA 1
ATOM 655 C C . GLY A 1 88 ? 11.740 7.195 -19.751 1.00 45.88 88 GLY A C 1
ATOM 656 O O . GLY A 1 88 ? 11.497 8.219 -19.111 1.00 45.88 88 GLY A O 1
ATOM 657 N N . ALA A 1 89 ? 12.982 6.881 -20.125 1.00 39.56 89 ALA A N 1
ATOM 658 C CA . ALA A 1 89 ? 14.111 7.783 -19.882 1.00 39.56 89 ALA A CA 1
ATOM 659 C C . ALA A 1 89 ? 14.015 9.052 -20.753 1.00 39.56 89 ALA A C 1
ATOM 661 O O . ALA A 1 89 ? 14.535 10.100 -20.371 1.00 39.56 89 ALA A O 1
ATOM 662 N N . PHE A 1 90 ? 13.309 8.976 -21.890 1.00 39.00 90 PHE A N 1
ATOM 663 C CA . PHE A 1 90 ? 13.172 10.063 -22.859 1.00 39.00 90 PHE A CA 1
ATOM 664 C C . PHE A 1 90 ? 11.712 10.462 -23.105 1.00 39.00 90 PHE A C 1
ATOM 666 O O . PHE A 1 90 ? 10.782 9.682 -22.911 1.00 39.00 90 PHE A O 1
ATOM 673 N N . ARG A 1 91 ? 11.507 11.693 -23.599 1.00 39.47 91 ARG A N 1
ATOM 674 C CA . ARG A 1 91 ? 10.180 12.255 -23.922 1.00 39.47 91 ARG A CA 1
ATOM 675 C C . ARG A 1 91 ? 9.362 11.354 -24.863 1.00 39.47 91 ARG A C 1
ATOM 677 O O . ARG A 1 91 ? 8.155 11.272 -24.688 1.00 39.47 91 ARG A O 1
ATOM 684 N N . GLY A 1 92 ? 10.020 10.654 -25.796 1.00 43.28 92 GLY A N 1
ATOM 685 C CA . GLY A 1 92 ? 9.384 9.711 -26.727 1.00 43.28 92 GLY A CA 1
ATOM 686 C C . GLY A 1 92 ? 8.847 8.439 -26.061 1.00 43.28 92 GLY A C 1
ATOM 687 O O . GLY A 1 92 ? 7.779 7.957 -26.426 1.00 43.28 92 GLY A O 1
ATOM 688 N N . ASP A 1 93 ? 9.528 7.945 -25.027 1.00 45.06 93 ASP A N 1
ATOM 689 C CA . ASP A 1 93 ? 9.116 6.763 -24.261 1.00 45.06 93 ASP A CA 1
ATOM 690 C C . ASP A 1 93 ? 7.915 7.060 -23.337 1.00 45.06 93 ASP A C 1
ATOM 692 O O . ASP A 1 93 ? 7.194 6.150 -22.935 1.00 45.06 93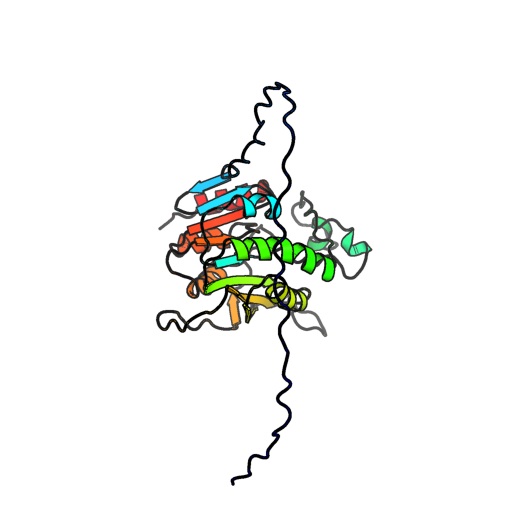 ASP A O 1
ATOM 696 N N . ARG A 1 94 ? 7.708 8.341 -22.992 1.00 47.34 94 ARG A N 1
ATOM 697 C CA . ARG A 1 94 ? 6.564 8.850 -22.205 1.00 47.34 94 ARG A CA 1
ATOM 698 C C . ARG A 1 94 ? 5.307 9.089 -23.036 1.00 47.34 94 ARG A C 1
ATOM 700 O O . ARG A 1 94 ? 4.240 9.293 -22.469 1.00 47.34 94 ARG A O 1
ATOM 707 N N . THR A 1 95 ? 5.448 9.095 -24.360 1.00 44.56 95 THR A N 1
ATOM 708 C CA . THR A 1 95 ? 4.352 9.235 -25.330 1.00 44.56 95 THR A CA 1
ATOM 709 C C . THR A 1 95 ? 3.953 7.911 -25.979 1.00 44.56 95 THR A C 1
ATOM 711 O O . THR A 1 95 ? 2.993 7.879 -26.740 1.00 44.56 95 THR A O 1
ATOM 714 N N . GLN A 1 96 ? 4.678 6.820 -25.710 1.00 45.81 96 GLN A N 1
ATOM 715 C CA . GLN A 1 96 ? 4.286 5.493 -26.180 1.00 45.81 96 GLN A CA 1
ATOM 716 C C . GLN A 1 96 ? 3.162 4.938 -25.302 1.00 45.81 96 GLN A C 1
ATOM 718 O O . GLN A 1 96 ? 3.262 4.948 -24.076 1.00 45.81 96 GLN A O 1
ATOM 723 N N . SER A 1 97 ? 2.116 4.413 -25.944 1.00 46.53 97 SER A N 1
ATOM 724 C CA . SER A 1 97 ? 1.037 3.662 -25.292 1.00 46.53 97 SER A CA 1
ATOM 725 C C . SER A 1 97 ? 1.620 2.584 -24.369 1.00 46.53 97 SER A C 1
ATOM 727 O O . SER A 1 97 ? 2.555 1.882 -24.778 1.00 46.53 97 SER A O 1
ATOM 729 N N . THR A 1 98 ? 1.055 2.395 -23.170 1.00 46.72 98 THR A N 1
ATOM 730 C CA . THR A 1 98 ? 1.509 1.368 -22.215 1.00 46.72 98 THR A CA 1
ATOM 731 C C . THR A 1 98 ? 1.591 -0.009 -22.883 1.00 46.72 98 THR A C 1
ATOM 733 O O . THR A 1 98 ? 2.572 -0.720 -22.701 1.00 46.72 98 THR A O 1
ATOM 736 N N . SER A 1 99 ? 0.641 -0.339 -23.760 1.00 45.19 99 SER A N 1
ATOM 737 C CA . SER A 1 99 ? 0.633 -1.552 -24.589 1.00 45.19 99 SER A CA 1
ATOM 738 C C . SER A 1 99 ? 1.941 -1.761 -25.378 1.00 45.19 99 SER A C 1
ATOM 740 O O . SER A 1 99 ? 2.605 -2.790 -25.231 1.00 45.19 99 SER A O 1
ATOM 742 N N . SER A 1 100 ? 2.374 -0.759 -26.144 1.00 44.03 100 SER A N 1
ATOM 743 C CA . SER A 1 100 ? 3.613 -0.794 -26.943 1.00 44.03 100 SER A CA 1
ATOM 744 C C . SER A 1 100 ? 4.889 -0.959 -26.104 1.00 44.03 100 SER A C 1
ATOM 746 O O . SER A 1 100 ? 5.849 -1.585 -26.554 1.00 44.03 100 SER A O 1
ATOM 748 N N . LYS A 1 101 ? 4.899 -0.456 -24.863 1.00 49.94 101 LYS A N 1
ATOM 749 C CA . LYS A 1 101 ? 6.067 -0.487 -23.965 1.00 49.94 101 LYS A CA 1
ATOM 750 C C . LYS A 1 101 ? 6.373 -1.889 -23.413 1.00 49.94 101 LYS A C 1
ATOM 752 O O . LYS A 1 101 ? 7.528 -2.183 -23.107 1.00 49.94 101 LYS A O 1
ATOM 757 N N . TYR A 1 102 ? 5.364 -2.760 -23.304 1.00 47.25 102 TYR A N 1
ATOM 758 C CA . TYR A 1 102 ? 5.498 -4.107 -22.723 1.00 47.25 102 TYR A CA 1
ATOM 759 C C . TYR A 1 102 ? 5.431 -5.254 -23.744 1.00 47.25 102 TYR A C 1
ATOM 761 O O . TYR A 1 102 ? 5.852 -6.366 -23.424 1.00 47.25 102 TYR A O 1
ATOM 769 N N . LEU A 1 103 ? 4.969 -5.001 -24.975 1.00 48.03 103 LEU A N 1
ATOM 770 C CA . LEU A 1 103 ? 4.871 -6.017 -26.036 1.00 48.03 103 LEU A CA 1
ATOM 771 C C . LEU A 1 103 ? 6.209 -6.337 -26.730 1.00 48.03 103 LEU A C 1
ATOM 773 O O . LEU A 1 103 ? 6.333 -7.393 -27.350 1.00 48.03 103 LEU A O 1
ATOM 777 N N . GLY A 1 104 ? 7.230 -5.482 -26.595 1.00 36.69 104 GLY A N 1
ATOM 778 C CA . GLY A 1 104 ? 8.488 -5.631 -27.333 1.00 36.69 104 GLY A CA 1
ATOM 779 C C . GLY A 1 104 ? 8.284 -5.522 -28.852 1.00 36.69 104 GLY A C 1
ATOM 780 O O . GLY A 1 104 ? 7.184 -5.645 -29.379 1.00 36.69 104 GLY A O 1
ATOM 781 N N . SER A 1 105 ? 9.356 -5.288 -29.602 1.00 38.53 105 SER A N 1
ATOM 782 C CA . SER A 1 105 ? 9.321 -5.014 -31.051 1.00 38.53 105 SER A CA 1
ATOM 783 C C . SER A 1 105 ? 8.845 -6.176 -31.946 1.00 38.53 105 SER A C 1
ATOM 785 O O . SER A 1 105 ? 8.988 -6.100 -33.161 1.00 38.53 105 SER A O 1
ATOM 787 N N . HIS A 1 106 ? 8.308 -7.263 -31.386 1.00 38.31 106 HIS A N 1
ATOM 788 C CA . HIS A 1 106 ? 7.867 -8.452 -32.118 1.00 38.31 106 HIS A CA 1
ATOM 789 C C . HIS A 1 106 ? 6.500 -8.897 -31.589 1.00 38.31 106 HIS A C 1
ATOM 791 O O . HIS A 1 106 ? 6.404 -9.766 -30.724 1.00 38.31 106 HIS A O 1
ATOM 797 N N . GLY A 1 107 ? 5.444 -8.271 -32.115 1.00 42.75 107 GLY A N 1
ATOM 798 C CA . GLY A 1 107 ? 4.048 -8.473 -31.728 1.00 42.75 107 GLY A CA 1
ATOM 799 C C . GLY A 1 107 ? 3.579 -9.929 -31.781 1.00 42.75 107 GLY A C 1
ATOM 800 O O . GLY A 1 107 ? 3.063 -10.396 -32.793 1.00 42.75 107 GLY A O 1
ATOM 801 N N . ARG A 1 108 ? 3.711 -10.633 -30.654 1.00 36.56 108 ARG A N 1
ATOM 802 C CA . ARG A 1 108 ? 2.993 -11.875 -30.334 1.00 36.56 108 ARG A CA 1
ATOM 803 C C . ARG A 1 108 ? 2.600 -11.868 -28.860 1.00 36.56 108 ARG A C 1
ATOM 805 O O . ARG A 1 108 ? 3.148 -12.601 -28.044 1.00 36.56 108 ARG A O 1
ATOM 812 N N . GLY A 1 109 ? 1.654 -11.005 -28.528 1.00 43.56 109 GLY A N 1
ATOM 813 C CA . GLY A 1 109 ? 0.919 -11.017 -27.268 1.00 43.56 109 GLY A CA 1
ATOM 814 C C . GLY A 1 109 ? -0.501 -10.515 -27.529 1.00 43.56 109 GLY A C 1
ATOM 815 O O . GLY A 1 109 ? -0.695 -9.801 -28.516 1.00 43.56 109 GLY A O 1
ATOM 816 N N . PRO A 1 110 ? -1.499 -10.914 -26.720 1.00 37.28 110 PRO A N 1
ATOM 817 C CA . PRO A 1 110 ? -2.864 -10.425 -26.882 1.00 37.28 110 PRO A CA 1
ATOM 818 C C . PRO A 1 110 ? -2.860 -8.894 -26.840 1.00 37.28 110 PRO A C 1
ATOM 820 O O . PRO A 1 110 ? -2.143 -8.298 -26.034 1.00 37.28 110 PRO A O 1
ATOM 823 N N . ALA A 1 111 ? -3.612 -8.270 -27.747 1.00 36.88 111 ALA A N 1
ATOM 824 C CA . ALA A 1 111 ? -3.709 -6.821 -27.838 1.00 36.88 111 ALA A CA 1
ATOM 825 C C . ALA A 1 111 ? -4.122 -6.246 -26.473 1.00 36.88 111 ALA A C 1
ATOM 827 O O . ALA A 1 111 ? -5.161 -6.600 -25.917 1.00 36.88 111 ALA A O 1
ATOM 828 N N . VAL A 1 112 ? -3.275 -5.388 -25.909 1.00 43.22 112 VAL A N 1
ATOM 829 C CA . VAL A 1 112 ? -3.605 -4.625 -24.705 1.00 43.22 112 VAL A CA 1
ATOM 830 C C . VAL A 1 112 ? -4.486 -3.466 -25.171 1.00 43.22 112 VAL A C 1
ATOM 832 O O . VAL A 1 112 ? -3.981 -2.475 -25.689 1.00 43.22 112 VAL A O 1
ATOM 835 N N . GLU A 1 113 ? -5.804 -3.634 -25.060 1.00 40.84 113 GLU A N 1
ATOM 836 C CA . GLU A 1 113 ? -6.811 -2.689 -25.575 1.00 40.84 113 GLU A CA 1
ATOM 837 C C . GLU A 1 113 ? -7.015 -1.427 -24.717 1.00 40.84 113 GLU A C 1
ATOM 839 O O . GLU A 1 113 ? -7.768 -0.553 -25.127 1.00 40.84 113 GLU A O 1
ATOM 844 N N . HIS A 1 114 ? -6.357 -1.281 -23.559 1.00 41.81 114 HIS A N 1
ATOM 845 C CA . HIS A 1 114 ? -6.517 -0.087 -22.721 1.00 41.81 114 HIS A CA 1
ATOM 846 C C . HIS A 1 114 ? -5.191 0.523 -22.264 1.00 41.81 114 HIS A C 1
ATOM 848 O O . HIS A 1 114 ? -4.300 -0.153 -21.748 1.00 41.81 114 HIS A O 1
ATOM 854 N N . GLU A 1 115 ? -5.095 1.835 -22.458 1.00 45.06 115 GLU A N 1
ATOM 855 C CA . GLU A 1 115 ? -4.000 2.686 -22.014 1.00 45.06 115 GLU A CA 1
ATOM 856 C C . GLU A 1 115 ? -4.191 3.056 -20.540 1.00 45.06 115 GLU A C 1
ATOM 858 O O . GLU A 1 115 ? -5.278 3.461 -20.127 1.00 45.06 115 GLU A O 1
ATOM 863 N N . TYR A 1 116 ? -3.132 2.952 -19.735 1.00 48.31 116 TYR A N 1
ATOM 864 C CA . TYR A 1 116 ? -3.139 3.547 -18.401 1.00 48.31 116 TYR A CA 1
ATOM 865 C C . TYR A 1 116 ? -2.880 5.049 -18.557 1.00 48.31 116 TYR A C 1
ATOM 867 O O . TYR A 1 116 ? -1.762 5.460 -18.878 1.00 48.31 116 TYR A O 1
ATOM 875 N N . SER A 1 117 ? -3.884 5.895 -18.326 1.00 47.12 117 SER A N 1
ATOM 876 C CA . SER A 1 117 ? -3.655 7.340 -18.261 1.00 47.12 117 SER A CA 1
ATOM 877 C C . SER A 1 117 ? -2.850 7.687 -17.002 1.00 47.12 117 SER A C 1
ATOM 879 O O . SER A 1 117 ? -3.195 7.256 -15.904 1.00 47.12 117 SER A O 1
ATOM 881 N N . GLY A 1 118 ? -1.785 8.484 -17.138 1.00 55.59 118 GLY A N 1
ATOM 882 C CA . GLY A 1 118 ? -1.006 8.998 -16.001 1.00 55.59 118 GLY A CA 1
ATOM 883 C C . GLY A 1 118 ? 0.320 8.284 -15.696 1.00 55.59 118 GLY A C 1
ATOM 884 O O . GLY A 1 118 ? 1.028 8.727 -14.794 1.00 55.59 118 GLY A O 1
ATOM 885 N N . ASP A 1 119 ? 0.731 7.261 -16.455 1.00 64.62 119 ASP A N 1
ATOM 886 C CA . ASP A 1 119 ? 2.048 6.588 -16.301 1.00 64.62 119 ASP A CA 1
ATOM 887 C C . ASP A 1 119 ? 3.239 7.399 -16.879 1.00 64.62 119 ASP A C 1
ATOM 889 O O . ASP A 1 119 ? 4.344 6.890 -17.064 1.00 64.62 119 ASP A O 1
ATOM 893 N N . SER A 1 120 ? 3.032 8.683 -17.181 1.00 69.31 120 SER A N 1
ATOM 894 C CA . SER A 1 120 ? 4.013 9.570 -17.826 1.00 69.31 120 SER A CA 1
ATOM 895 C C . SER A 1 120 ? 4.664 10.586 -16.880 1.00 69.31 120 SER A C 1
ATOM 897 O O . SER A 1 120 ? 5.427 11.446 -17.335 1.00 69.31 120 SER A O 1
ATOM 899 N N . ARG A 1 121 ? 4.374 10.515 -15.572 1.00 81.00 121 ARG A N 1
ATOM 900 C CA . ARG A 1 121 ? 4.925 11.455 -14.584 1.00 81.00 121 ARG A CA 1
ATOM 901 C C . ARG A 1 121 ? 6.432 11.261 -14.437 1.00 81.00 121 ARG A C 1
ATOM 903 O O . ARG A 1 121 ? 6.927 10.140 -14.393 1.00 81.00 121 ARG A O 1
ATOM 910 N N . ASP A 1 122 ? 7.162 12.366 -14.317 1.00 84.06 122 ASP A N 1
ATOM 911 C CA . ASP A 1 122 ? 8.527 12.301 -13.800 1.00 84.06 122 ASP A CA 1
ATOM 912 C C . ASP A 1 122 ? 8.524 12.001 -12.290 1.00 84.06 122 ASP A C 1
ATOM 914 O O . ASP A 1 122 ? 7.475 11.920 -11.648 1.00 84.06 122 ASP A O 1
ATOM 918 N N . SER A 1 123 ? 9.708 11.839 -11.706 1.00 87.19 123 SER A N 1
ATOM 919 C CA . SER A 1 123 ? 9.857 11.491 -10.292 1.00 87.19 123 SER A CA 1
ATOM 920 C C . SER A 1 123 ? 9.266 12.536 -9.334 1.00 87.19 123 SER A C 1
ATOM 922 O O . SER A 1 123 ? 8.717 12.180 -8.292 1.00 87.19 123 SER A O 1
ATOM 924 N N . ARG A 1 124 ? 9.314 13.830 -9.678 1.00 89.25 124 ARG A N 1
ATOM 925 C CA . ARG A 1 124 ? 8.763 14.908 -8.838 1.00 89.25 124 ARG A CA 1
ATOM 926 C C . ARG A 1 124 ? 7.245 14.975 -8.943 1.00 89.25 124 ARG A C 1
ATOM 928 O O . ARG A 1 124 ? 6.571 15.147 -7.930 1.00 89.25 124 ARG A O 1
ATOM 935 N N . GLY A 1 125 ? 6.710 14.827 -10.151 1.00 90.38 125 GLY A N 1
ATOM 936 C CA . GLY A 1 125 ? 5.275 14.746 -10.399 1.00 90.38 125 GLY A CA 1
ATOM 937 C C . GLY A 1 125 ? 4.662 13.508 -9.753 1.00 90.38 125 GLY A C 1
ATOM 938 O O . GLY A 1 125 ? 3.578 13.600 -9.179 1.00 90.38 125 GLY A O 1
ATOM 939 N N . TRP A 1 126 ? 5.374 12.376 -9.789 1.00 91.44 126 TRP A N 1
ATOM 940 C CA . TRP A 1 126 ? 4.992 11.165 -9.068 1.00 91.44 126 TRP A CA 1
ATOM 941 C C . TRP A 1 126 ? 4.938 11.418 -7.562 1.00 91.44 126 TRP A C 1
ATOM 943 O O . TRP A 1 126 ? 3.904 11.160 -6.962 1.00 91.44 126 TRP A O 1
ATOM 953 N N . LEU A 1 127 ? 5.984 12.005 -6.965 1.00 94.69 127 LEU A N 1
ATOM 954 C CA . LEU A 1 127 ? 5.994 12.344 -5.538 1.00 94.69 127 LEU A CA 1
ATOM 955 C C . LEU A 1 127 ? 4.828 13.269 -5.160 1.00 94.69 127 LEU A C 1
ATOM 957 O O . LEU A 1 127 ? 4.118 12.987 -4.202 1.00 94.69 127 LEU A O 1
ATOM 961 N N . PHE A 1 128 ? 4.600 14.345 -5.920 1.00 94.62 128 PHE A N 1
ATOM 962 C CA . PHE A 1 128 ? 3.519 15.292 -5.636 1.00 94.62 128 PHE A CA 1
ATOM 963 C C . PHE A 1 128 ? 2.146 14.619 -5.662 1.00 94.62 128 PHE A C 1
ATOM 965 O O . PHE A 1 128 ? 1.383 14.737 -4.706 1.00 94.62 128 PHE A O 1
ATOM 972 N N . TRP A 1 129 ? 1.842 13.893 -6.740 1.00 94.62 129 TRP A N 1
ATOM 973 C CA . TRP A 1 129 ? 0.584 13.162 -6.862 1.00 94.62 129 TRP A CA 1
ATOM 974 C C . TRP A 1 129 ? 0.450 12.104 -5.763 1.00 94.62 129 TRP A C 1
ATOM 976 O O . TRP A 1 129 ? -0.618 11.987 -5.161 1.00 94.62 129 TRP A O 1
ATOM 986 N N . SER A 1 130 ? 1.536 11.395 -5.446 1.00 96.88 130 SER A N 1
ATOM 987 C CA . SER A 1 130 ? 1.514 10.356 -4.426 1.00 96.88 130 SER A CA 1
ATOM 988 C C . SER A 1 130 ? 1.266 10.883 -3.022 1.00 96.88 130 SER A C 1
ATOM 990 O O . SER A 1 130 ? 0.514 10.279 -2.256 1.00 96.88 130 SER A O 1
ATOM 992 N N . SER A 1 131 ? 1.805 12.058 -2.698 1.00 97.81 131 SER A N 1
ATOM 993 C CA . SER A 1 131 ? 1.542 12.715 -1.419 1.00 97.81 131 SER A CA 1
ATOM 994 C C . SER A 1 131 ? 0.053 13.003 -1.215 1.00 97.81 131 SER A C 1
ATOM 996 O O . SER A 1 131 ? -0.419 12.927 -0.083 1.00 97.81 131 SER A O 1
ATOM 998 N N . LEU A 1 132 ? -0.713 13.271 -2.283 1.00 97.69 132 LEU A N 1
ATOM 999 C CA . LEU A 1 132 ? -2.149 13.553 -2.178 1.00 97.69 132 LEU A CA 1
ATOM 1000 C C . LEU A 1 132 ? -2.938 12.345 -1.663 1.00 97.69 132 LEU A C 1
ATOM 1002 O O . LEU A 1 132 ? -3.735 12.492 -0.733 1.00 97.69 132 LEU A O 1
ATOM 1006 N N . TRP A 1 133 ? -2.735 11.158 -2.241 1.00 97.94 133 TRP A N 1
ATOM 1007 C CA . TRP A 1 133 ? -3.455 9.961 -1.796 1.00 97.94 133 TRP A CA 1
ATOM 1008 C C . TRP A 1 133 ? -2.888 9.427 -0.480 1.00 97.94 133 TRP A C 1
ATOM 1010 O O . TRP A 1 133 ? -3.655 8.975 0.369 1.00 97.94 133 TRP A O 1
ATOM 1020 N N . MET A 1 134 ? -1.580 9.557 -0.245 1.00 98.31 134 MET A N 1
ATOM 1021 C CA . MET A 1 134 ? -0.948 9.064 0.981 1.00 98.31 134 MET A CA 1
ATOM 1022 C C . MET A 1 134 ? -1.343 9.889 2.216 1.00 98.31 134 MET A C 1
ATOM 1024 O O . MET A 1 134 ? -1.561 9.319 3.286 1.00 98.31 134 MET A O 1
ATOM 1028 N N . LEU A 1 135 ? -1.528 11.209 2.070 1.00 98.38 135 LEU A N 1
ATOM 1029 C CA . LEU A 1 135 ? -2.089 12.071 3.122 1.00 98.38 135 LEU A CA 1
ATOM 1030 C C . LEU A 1 135 ? -3.538 11.703 3.462 1.00 98.38 135 LEU A C 1
ATOM 1032 O O . LEU A 1 135 ? -3.929 11.729 4.627 1.00 98.38 135 LEU A O 1
ATOM 1036 N N . ARG A 1 136 ? -4.340 11.331 2.461 1.00 98.31 136 ARG A N 1
ATOM 1037 C CA . ARG A 1 136 ? -5.724 10.880 2.679 1.00 98.31 136 ARG A CA 1
ATOM 1038 C C . ARG A 1 136 ? -5.764 9.522 3.368 1.00 98.31 136 ARG A C 1
ATOM 1040 O O . ARG A 1 136 ? -6.543 9.345 4.297 1.00 98.31 136 ARG A O 1
ATOM 1047 N N . CYS A 1 137 ? -4.870 8.610 2.988 1.00 98.62 137 CYS A N 1
ATOM 1048 C CA . CYS A 1 137 ? -4.680 7.348 3.699 1.00 98.62 137 CYS A CA 1
ATOM 1049 C C . CYS A 1 137 ? -4.259 7.590 5.159 1.00 98.62 137 CYS A C 1
ATOM 1051 O O . CYS A 1 137 ? -4.827 6.989 6.065 1.00 98.62 137 CYS A O 1
ATOM 1053 N N . HIS A 1 138 ? -3.326 8.518 5.410 1.00 98.56 138 HIS A N 1
ATOM 1054 C CA . HIS A 1 138 ? -2.927 8.911 6.767 1.00 98.56 138 HIS A CA 1
ATOM 1055 C C . HIS A 1 138 ? -4.108 9.444 7.594 1.00 98.56 138 HIS A C 1
ATOM 1057 O O . HIS A 1 138 ? -4.217 9.159 8.790 1.00 98.56 138 HIS A O 1
ATOM 1063 N N . ALA A 1 139 ? -4.996 10.231 6.977 1.00 97.94 139 ALA A N 1
ATOM 1064 C CA . ALA A 1 139 ? -6.142 10.832 7.655 1.00 97.94 139 ALA A CA 1
ATOM 1065 C C . ALA A 1 139 ? -7.113 9.778 8.214 1.00 97.94 139 ALA A C 1
ATOM 1067 O O . ALA A 1 139 ? -7.576 9.935 9.342 1.00 97.94 139 ALA A O 1
ATOM 1068 N N . ILE A 1 140 ? -7.354 8.692 7.473 1.00 97.9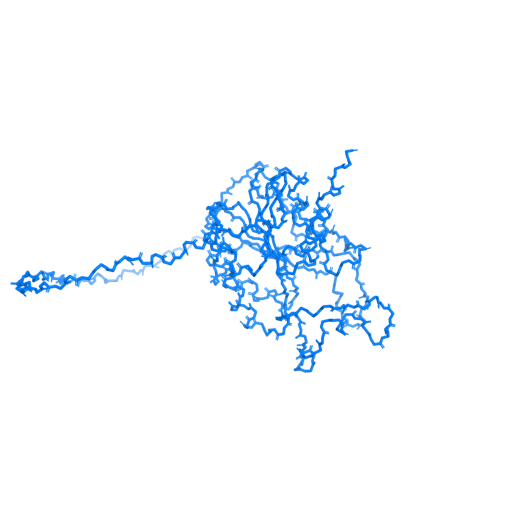4 140 ILE A N 1
ATOM 1069 C CA . ILE A 1 140 ? -8.248 7.597 7.890 1.00 97.94 140 ILE A CA 1
ATOM 1070 C C . ILE A 1 140 ? -7.528 6.457 8.625 1.00 97.94 140 ILE A C 1
ATOM 1072 O O . ILE A 1 140 ? -8.171 5.578 9.187 1.00 97.94 140 ILE A O 1
ATOM 1076 N N . ALA A 1 141 ? -6.197 6.433 8.648 1.00 98.56 141 ALA A N 1
ATOM 1077 C CA . ALA A 1 141 ? -5.443 5.416 9.373 1.00 98.56 141 ALA A CA 1
ATOM 1078 C C . ALA A 1 141 ? -5.586 5.578 10.897 1.00 98.56 141 ALA A C 1
ATOM 1080 O O . ALA A 1 141 ? -5.602 6.699 11.419 1.00 98.56 141 ALA A O 1
ATOM 1081 N N . LYS A 1 142 ? -5.641 4.465 11.631 1.00 98.38 142 LYS A N 1
ATOM 1082 C CA . LYS A 1 142 ? -5.530 4.463 13.099 1.00 98.38 142 LYS A CA 1
ATOM 1083 C C . LYS A 1 142 ? -4.117 4.860 13.540 1.00 98.38 142 LYS A C 1
ATOM 1085 O O . LYS A 1 142 ? -3.163 4.753 12.770 1.00 98.38 142 LYS A O 1
ATOM 1090 N N . GLU A 1 143 ? -3.964 5.289 14.791 1.00 97.50 143 GLU A N 1
ATOM 1091 C CA . GLU A 1 143 ? -2.628 5.367 15.394 1.00 97.50 143 GLU A CA 1
ATOM 1092 C C . GLU A 1 143 ? -1.950 3.993 15.357 1.00 97.50 143 GLU A C 1
ATOM 1094 O O . GLU A 1 143 ? -2.615 2.960 15.444 1.00 97.50 143 GLU A O 1
ATOM 1099 N N . SER A 1 144 ? -0.631 3.989 15.175 1.00 97.12 144 SER A N 1
ATOM 1100 C CA . SER A 1 144 ? 0.192 2.788 14.983 1.00 97.12 144 SER A CA 1
ATOM 1101 C C . SER A 1 144 ? -0.110 1.968 13.721 1.00 97.12 144 SER A C 1
ATOM 1103 O O . SER A 1 144 ? 0.564 0.962 13.496 1.00 97.12 144 SER A O 1
ATOM 1105 N N . ALA A 1 145 ? -1.050 2.393 12.866 1.00 98.19 145 ALA A N 1
ATOM 1106 C CA . ALA A 1 145 ? -1.312 1.733 11.591 1.00 98.19 145 ALA A CA 1
ATOM 1107 C C . ALA A 1 145 ? -0.048 1.691 10.728 1.00 98.19 145 ALA A C 1
ATOM 1109 O O . ALA A 1 145 ? 0.777 2.609 10.774 1.00 98.19 145 ALA A O 1
ATOM 1110 N N . LEU A 1 146 ? 0.088 0.642 9.919 1.00 98.25 146 LEU A N 1
ATOM 1111 C CA . LEU A 1 146 ? 1.234 0.465 9.029 1.00 98.25 146 LEU A CA 1
ATOM 1112 C C . LEU A 1 146 ? 0.897 0.910 7.609 1.00 98.25 146 LEU A C 1
ATOM 1114 O O . LEU A 1 146 ? -0.186 0.629 7.112 1.00 98.25 146 LEU A O 1
ATOM 1118 N N . ALA A 1 147 ? 1.845 1.537 6.925 1.00 98.62 147 ALA A N 1
ATOM 1119 C CA . ALA A 1 147 ? 1.792 1.693 5.478 1.00 98.62 147 ALA A CA 1
ATOM 1120 C C . ALA A 1 147 ? 2.939 0.913 4.845 1.00 98.62 147 ALA A C 1
ATOM 1122 O O . ALA A 1 147 ? 4.081 1.048 5.279 1.00 98.62 147 ALA A O 1
ATOM 1123 N N . MET A 1 148 ? 2.634 0.106 3.833 1.00 98.56 148 MET A N 1
ATOM 1124 C CA . MET A 1 148 ? 3.583 -0.710 3.082 1.00 98.56 148 MET A CA 1
ATOM 1125 C C . MET A 1 148 ? 3.338 -0.500 1.589 1.00 98.56 148 MET A C 1
ATOM 1127 O O . MET A 1 148 ? 2.282 -0.862 1.068 1.00 98.56 148 MET A O 1
ATOM 1131 N N . ILE A 1 149 ? 4.304 0.115 0.910 1.00 97.75 149 ILE A N 1
ATOM 1132 C CA . ILE A 1 149 ? 4.166 0.550 -0.481 1.00 97.75 149 ILE A CA 1
ATOM 1133 C C . ILE A 1 149 ? 5.201 -0.160 -1.341 1.00 97.75 149 ILE A C 1
ATOM 1135 O O . ILE A 1 149 ? 6.405 -0.075 -1.074 1.00 97.75 149 ILE A O 1
ATOM 1139 N N . PHE A 1 150 ? 4.727 -0.823 -2.392 1.00 97.06 150 PHE A N 1
ATOM 1140 C CA . PHE A 1 150 ? 5.589 -1.389 -3.419 1.00 97.06 150 PHE A CA 1
ATOM 1141 C C . PHE A 1 150 ? 6.167 -0.306 -4.333 1.00 97.06 150 PHE A C 1
ATOM 1143 O O . PHE A 1 150 ? 5.528 0.703 -4.634 1.00 97.06 150 PHE A O 1
ATOM 1150 N N . THR A 1 151 ? 7.407 -0.513 -4.768 1.00 95.06 151 THR A N 1
ATOM 1151 C CA . THR A 1 151 ? 8.096 0.358 -5.718 1.00 95.06 151 THR A CA 1
ATOM 1152 C C . THR A 1 151 ? 9.171 -0.397 -6.500 1.00 95.06 151 THR A C 1
ATOM 1154 O O . THR A 1 151 ? 9.610 -1.490 -6.124 1.00 95.06 151 THR A O 1
ATOM 1157 N N . ASP A 1 152 ? 9.633 0.199 -7.597 1.00 90.81 152 ASP A N 1
ATOM 1158 C CA . ASP A 1 152 ? 10.838 -0.229 -8.300 1.00 90.81 152 ASP A CA 1
ATOM 1159 C C . ASP A 1 152 ? 12.062 0.608 -7.889 1.00 90.81 152 ASP A C 1
ATOM 1161 O O . ASP A 1 152 ? 11.988 1.554 -7.105 1.00 90.81 152 ASP A O 1
ATOM 1165 N N . TRP A 1 153 ? 13.228 0.266 -8.436 1.00 90.38 153 TRP A N 1
ATOM 1166 C CA . TRP A 1 153 ? 14.473 0.980 -8.141 1.00 90.38 153 TRP A CA 1
ATOM 1167 C C . TRP A 1 153 ? 14.455 2.463 -8.552 1.00 90.38 153 TRP A C 1
ATOM 1169 O O . TRP A 1 153 ? 15.285 3.227 -8.065 1.00 90.38 153 TRP A O 1
ATOM 1179 N N . ARG A 1 154 ? 13.560 2.871 -9.462 1.00 88.50 154 ARG A N 1
ATOM 1180 C CA . ARG A 1 154 ? 13.513 4.231 -10.018 1.00 88.50 154 ARG A CA 1
ATOM 1181 C C . ARG A 1 154 ? 12.798 5.176 -9.072 1.00 88.50 154 ARG A C 1
ATOM 1183 O O . ARG A 1 154 ? 13.280 6.286 -8.887 1.00 88.50 154 ARG A O 1
ATOM 1190 N N . GLN A 1 155 ? 11.680 4.733 -8.493 1.00 91.69 155 GLN A N 1
ATOM 1191 C CA . GLN A 1 155 ? 10.910 5.525 -7.529 1.00 91.69 155 GLN A CA 1
ATOM 1192 C C . GLN A 1 155 ? 11.305 5.253 -6.074 1.00 91.69 155 GLN A C 1
ATOM 1194 O O . GLN A 1 155 ? 10.804 5.927 -5.180 1.00 91.69 155 GLN A O 1
ATOM 1199 N N . LEU A 1 156 ? 12.198 4.295 -5.803 1.00 94.44 156 LEU A N 1
ATOM 1200 C CA . LEU A 1 156 ? 12.684 3.992 -4.452 1.00 94.44 156 LEU A CA 1
ATOM 1201 C C . LEU A 1 156 ? 13.132 5.246 -3.663 1.00 94.44 156 LEU A C 1
ATOM 1203 O O . LEU A 1 156 ? 12.653 5.408 -2.538 1.00 94.44 156 LEU A O 1
ATOM 1207 N N . PRO A 1 157 ? 13.949 6.173 -4.211 1.00 93.88 157 PRO A N 1
ATOM 1208 C CA . PRO A 1 157 ? 14.321 7.391 -3.484 1.00 93.88 157 PRO A CA 1
ATOM 1209 C C . PRO A 1 157 ? 13.109 8.283 -3.171 1.00 93.88 157 PRO A C 1
ATOM 1211 O O . PRO A 1 157 ? 12.915 8.713 -2.036 1.00 93.88 157 PRO A O 1
ATOM 1214 N N . GLN A 1 158 ? 12.238 8.502 -4.157 1.00 94.75 158 GLN A N 1
ATOM 1215 C CA . GLN A 1 158 ? 11.043 9.335 -4.005 1.00 94.75 158 GLN A CA 1
ATOM 1216 C C . GLN A 1 158 ? 10.034 8.717 -3.045 1.00 94.75 158 GLN A C 1
ATOM 1218 O O . GLN A 1 158 ? 9.305 9.437 -2.372 1.00 94.75 158 GLN A O 1
ATOM 1223 N N . CYS A 1 159 ? 9.985 7.393 -2.949 1.00 96.00 159 CYS A N 1
ATOM 1224 C CA . CYS A 1 159 ? 9.113 6.718 -2.008 1.00 96.00 159 CYS A CA 1
ATOM 1225 C C . CYS A 1 159 ? 9.551 7.002 -0.559 1.00 96.00 159 CYS A C 1
ATOM 1227 O O . CYS A 1 159 ? 8.693 7.214 0.291 1.00 96.00 159 CYS A O 1
ATOM 1229 N N . SER A 1 160 ? 10.855 7.112 -0.259 1.00 95.50 160 SER A N 1
ATOM 1230 C CA . SER A 1 160 ? 11.291 7.523 1.091 1.00 95.50 160 SER A CA 1
ATOM 1231 C C . SER A 1 160 ? 10.925 8.974 1.423 1.00 95.50 160 SER A C 1
ATOM 1233 O O . SER A 1 160 ? 10.553 9.272 2.561 1.00 95.50 160 SER A O 1
ATOM 1235 N N . ASP A 1 161 ? 10.949 9.863 0.427 1.00 96.81 161 ASP A N 1
ATOM 1236 C CA . ASP A 1 161 ? 10.471 11.241 0.583 1.00 96.81 161 ASP A CA 1
ATOM 1237 C C . ASP A 1 161 ? 8.949 11.283 0.757 1.00 96.81 161 ASP A C 1
ATOM 1239 O O . ASP A 1 161 ? 8.442 12.073 1.550 1.00 96.81 161 ASP A O 1
ATOM 1243 N N . LEU A 1 162 ? 8.214 10.400 0.071 1.00 97.56 162 LEU A N 1
ATOM 1244 C CA . LEU A 1 162 ? 6.759 10.297 0.160 1.00 97.56 162 LEU A CA 1
ATOM 1245 C C . LEU A 1 162 ? 6.296 10.032 1.594 1.00 97.56 162 LEU A C 1
ATOM 1247 O O . LEU A 1 162 ? 5.397 10.729 2.058 1.00 97.56 162 LEU A O 1
ATOM 1251 N N . PHE A 1 163 ? 6.906 9.079 2.310 1.00 97.94 163 PHE A N 1
ATOM 1252 C CA . PHE A 1 163 ? 6.557 8.809 3.714 1.00 97.94 163 PHE A CA 1
ATOM 1253 C C . PHE A 1 163 ? 6.665 10.082 4.565 1.00 97.94 163 PHE A C 1
ATOM 1255 O O . PHE A 1 163 ? 5.714 10.460 5.248 1.00 97.94 163 PHE A O 1
ATOM 1262 N N . GLN A 1 164 ? 7.783 10.798 4.439 1.00 92.88 164 GLN A N 1
ATOM 1263 C CA . GLN A 1 164 ? 8.034 12.032 5.186 1.00 92.88 164 GLN A CA 1
ATOM 1264 C C . GLN A 1 164 ? 7.089 13.171 4.769 1.00 92.88 164 GLN A C 1
ATOM 1266 O O . GLN A 1 164 ? 6.586 13.899 5.621 1.00 92.88 164 GLN A O 1
ATOM 1271 N N . ALA A 1 165 ? 6.796 13.299 3.473 1.00 96.44 165 ALA A N 1
ATOM 1272 C CA . ALA A 1 165 ? 5.903 14.319 2.925 1.00 96.44 165 ALA A CA 1
ATOM 1273 C C . ALA A 1 165 ? 4.421 14.098 3.279 1.00 96.44 165 ALA A C 1
ATOM 1275 O O . ALA A 1 165 ? 3.609 15.006 3.110 1.00 96.44 165 ALA A O 1
ATOM 1276 N N . SER A 1 166 ? 4.059 12.903 3.751 1.00 97.62 166 SER A N 1
ATOM 1277 C CA . SER A 1 166 ? 2.675 12.500 4.025 1.00 97.62 166 SER A CA 1
ATOM 1278 C C . SER A 1 166 ? 2.408 12.150 5.493 1.00 97.62 166 SER A C 1
ATOM 1280 O O . SER A 1 166 ? 1.417 11.490 5.798 1.00 97.62 166 SER A O 1
ATOM 1282 N N . ASN A 1 167 ? 3.256 12.641 6.406 1.00 97.12 167 ASN A N 1
ATOM 1283 C CA . ASN A 1 167 ? 3.164 12.473 7.865 1.00 97.12 167 ASN A CA 1
ATOM 1284 C C . ASN A 1 167 ? 3.322 11.035 8.382 1.00 97.12 167 ASN A C 1
ATOM 1286 O O . ASN A 1 167 ? 3.130 10.779 9.571 1.00 97.12 167 ASN A O 1
ATOM 1290 N N . TRP A 1 168 ? 3.723 10.095 7.530 1.00 98.38 168 TRP A N 1
ATOM 1291 C CA . TRP A 1 168 ? 4.071 8.756 7.979 1.00 98.38 168 TRP A CA 1
ATOM 1292 C C . TRP A 1 168 ? 5.497 8.742 8.527 1.00 98.38 168 TRP A C 1
ATOM 1294 O O . TRP A 1 168 ? 6.430 9.287 7.935 1.00 98.38 168 TRP A O 1
ATOM 1304 N N . VAL A 1 169 ? 5.699 8.054 9.647 1.00 98.00 169 VAL A N 1
ATOM 1305 C CA . VAL A 1 169 ? 7.044 7.792 10.152 1.00 98.00 169 VAL A CA 1
ATOM 1306 C C . VAL A 1 169 ? 7.651 6.689 9.298 1.00 98.00 169 VAL A C 1
ATOM 1308 O O . VAL A 1 169 ? 7.192 5.548 9.345 1.00 98.00 169 VAL A O 1
ATOM 1311 N N . TRP A 1 170 ? 8.679 7.008 8.516 1.00 97.88 170 TRP A N 1
ATOM 1312 C CA . TRP A 1 170 ? 9.405 6.005 7.741 1.00 97.88 170 TRP A CA 1
ATOM 1313 C C . TRP A 1 170 ? 10.154 5.044 8.677 1.00 97.88 170 TRP A C 1
ATOM 1315 O O . TRP A 1 170 ? 10.887 5.478 9.568 1.00 97.88 170 TRP A O 1
ATOM 1325 N N . ARG A 1 171 ? 9.946 3.733 8.501 1.00 96.25 171 ARG A N 1
ATOM 1326 C CA . ARG A 1 171 ? 10.508 2.687 9.374 1.00 96.25 171 ARG A CA 1
ATOM 1327 C C . ARG A 1 171 ? 11.578 1.845 8.696 1.00 96.25 171 ARG A C 1
ATOM 1329 O O . ARG A 1 171 ? 12.475 1.356 9.377 1.00 96.25 171 ARG A O 1
ATOM 1336 N N . GLY A 1 172 ? 11.524 1.697 7.376 1.00 95.81 172 GLY A N 1
ATOM 1337 C CA . GLY A 1 172 ? 12.593 1.039 6.639 1.00 95.81 172 GLY A CA 1
ATOM 1338 C C . GLY A 1 172 ? 12.173 0.515 5.277 1.00 95.81 172 GLY A C 1
ATOM 1339 O O . GLY A 1 172 ? 11.259 1.033 4.631 1.00 95.81 172 GLY A O 1
ATOM 1340 N N . LEU A 1 173 ? 12.897 -0.513 4.846 1.00 96.81 173 LEU A N 1
ATOM 1341 C CA . LEU A 1 173 ? 12.820 -1.114 3.523 1.00 96.81 173 LEU A CA 1
ATOM 1342 C C . LEU A 1 173 ? 12.859 -2.640 3.649 1.00 96.81 173 LEU A C 1
ATOM 1344 O O . LEU A 1 173 ? 13.685 -3.178 4.387 1.00 96.81 173 LEU A O 1
ATOM 1348 N N . ALA A 1 174 ? 12.012 -3.317 2.882 1.00 97.81 174 ALA A N 1
ATOM 1349 C CA . ALA A 1 174 ? 12.113 -4.737 2.578 1.00 97.81 174 ALA A CA 1
ATOM 1350 C C . ALA A 1 174 ? 12.289 -4.946 1.065 1.00 97.81 174 ALA A C 1
ATOM 1352 O O . ALA A 1 174 ? 11.979 -4.073 0.249 1.00 97.81 174 ALA A O 1
ATOM 1353 N N . VAL A 1 175 ? 12.808 -6.111 0.688 1.00 97.62 175 VAL A N 1
ATOM 1354 C CA . VAL A 1 175 ? 13.086 -6.487 -0.702 1.00 97.62 175 VAL A CA 1
ATOM 1355 C C . VAL A 1 175 ? 12.198 -7.656 -1.089 1.00 97.62 175 VAL A C 1
ATOM 1357 O O . VAL A 1 175 ? 12.244 -8.700 -0.443 1.00 97.62 175 VAL A O 1
ATOM 1360 N N . TRP A 1 176 ? 11.437 -7.511 -2.168 1.00 96.69 176 TRP A N 1
ATOM 1361 C CA . TRP A 1 176 ? 10.814 -8.641 -2.842 1.00 96.69 176 TRP A CA 1
ATOM 1362 C C . TRP A 1 176 ? 11.763 -9.168 -3.919 1.00 96.69 176 TRP A C 1
ATOM 1364 O O . TRP A 1 176 ? 11.963 -8.534 -4.953 1.00 96.69 176 TRP A O 1
ATOM 1374 N N . ASP A 1 177 ? 12.343 -10.339 -3.676 1.00 95.38 177 ASP A N 1
ATOM 1375 C CA . ASP A 1 177 ? 13.186 -11.057 -4.626 1.00 95.38 177 ASP A CA 1
ATOM 1376 C C . ASP A 1 177 ? 12.341 -12.065 -5.419 1.00 95.38 177 ASP A C 1
ATOM 1378 O O . ASP A 1 177 ? 11.786 -13.022 -4.872 1.00 95.38 177 ASP A O 1
ATOM 1382 N N . LYS A 1 178 ? 12.249 -11.848 -6.733 1.00 92.19 178 LYS A N 1
ATOM 1383 C CA . LYS A 1 178 ? 11.477 -12.688 -7.662 1.00 92.19 178 LYS A CA 1
ATOM 1384 C C . LYS A 1 178 ? 12.182 -14.007 -7.989 1.00 92.19 178 LYS A C 1
ATOM 1386 O O . LYS A 1 178 ? 11.622 -14.839 -8.707 1.00 92.19 178 LYS A O 1
ATOM 1391 N N . GLY A 1 179 ? 13.416 -14.195 -7.513 1.00 88.31 179 GLY A N 1
ATOM 1392 C CA . GLY A 1 179 ? 14.264 -15.358 -7.761 1.00 88.31 179 GLY A CA 1
ATOM 1393 C C . GLY A 1 179 ? 14.869 -15.356 -9.164 1.00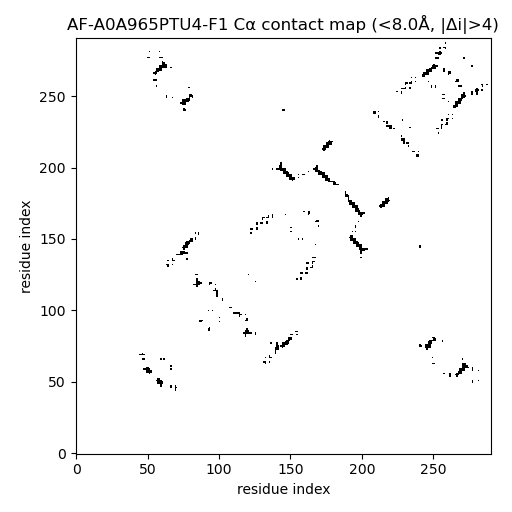 88.31 179 GLY A C 1
ATOM 1394 O O . GLY A 1 179 ? 16.081 -15.254 -9.320 1.00 88.31 179 GLY A O 1
ATOM 1395 N N . ASN A 1 180 ? 14.030 -15.426 -10.200 1.00 82.31 180 ASN A N 1
ATOM 1396 C CA . ASN A 1 180 ? 14.477 -15.433 -11.591 1.00 82.31 180 ASN A CA 1
ATOM 1397 C C . ASN A 1 180 ? 14.242 -14.079 -12.266 1.00 82.31 180 ASN A C 1
ATOM 1399 O O . ASN A 1 180 ? 13.139 -13.534 -12.248 1.00 82.31 180 ASN A O 1
ATOM 1403 N N . ALA A 1 181 ? 15.265 -13.584 -12.959 1.00 82.75 181 ALA A N 1
ATOM 1404 C CA . ALA A 1 181 ? 15.169 -12.449 -13.869 1.00 82.75 181 ALA A CA 1
ATOM 1405 C C . ALA A 1 181 ? 15.935 -12.735 -15.157 1.00 82.75 181 ALA A C 1
ATOM 1407 O O . ALA A 1 181 ? 16.862 -13.545 -15.180 1.00 82.75 181 ALA A O 1
ATOM 1408 N N . ARG A 1 182 ? 15.558 -12.051 -16.242 1.00 81.19 182 ARG A N 1
ATOM 1409 C CA . ARG A 1 182 ? 16.288 -12.155 -17.509 1.00 81.19 182 ARG A CA 1
ATOM 1410 C C . ARG A 1 182 ? 17.728 -11.657 -17.308 1.00 81.19 182 ARG A C 1
ATOM 1412 O O . ARG A 1 182 ? 17.892 -10.517 -16.863 1.00 81.19 182 ARG A O 1
ATOM 1419 N N . PRO A 1 183 ? 18.755 -12.462 -17.637 1.00 84.88 183 PRO A N 1
ATOM 1420 C CA . PRO A 1 183 ? 20.139 -12.011 -17.588 1.00 84.88 183 PRO A CA 1
ATOM 1421 C C . PRO A 1 183 ? 20.360 -10.810 -18.510 1.00 84.88 183 PRO A C 1
ATOM 1423 O O . PRO A 1 183 ? 19.838 -10.765 -19.625 1.00 84.88 183 PRO A O 1
ATOM 1426 N N . MET A 1 184 ? 21.158 -9.846 -18.057 1.00 84.38 184 MET A N 1
ATOM 1427 C CA . MET A 1 184 ? 21.565 -8.689 -18.851 1.00 84.38 184 MET A CA 1
ATOM 1428 C C . MET A 1 184 ? 23.083 -8.571 -18.787 1.00 84.38 184 MET A C 1
ATOM 1430 O O . MET A 1 184 ? 23.638 -8.251 -17.739 1.00 84.38 184 MET A O 1
ATOM 1434 N N . SER A 1 185 ? 23.758 -8.852 -19.902 1.00 90.00 185 SER A N 1
ATOM 1435 C CA . SER A 1 185 ? 25.223 -8.819 -19.954 1.00 90.00 185 SER A CA 1
ATOM 1436 C C . SER A 1 185 ? 25.761 -7.456 -19.50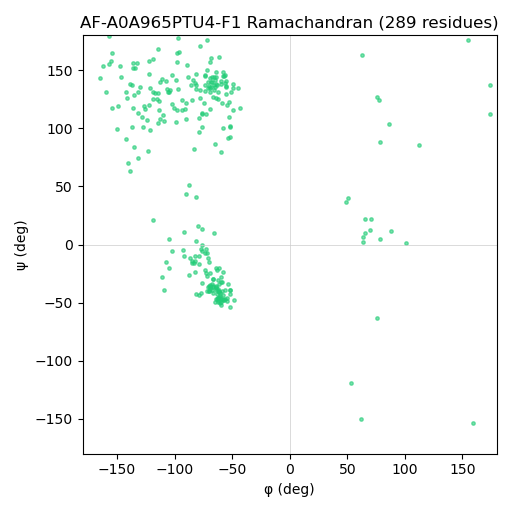1 1.00 90.00 185 SER A C 1
ATOM 1438 O O . SER A 1 185 ? 25.286 -6.413 -19.954 1.00 90.00 185 SER A O 1
ATOM 1440 N N . GLY A 1 186 ? 26.721 -7.472 -18.574 1.00 92.31 186 GLY A N 1
ATOM 1441 C CA . GLY A 1 186 ? 27.330 -6.267 -18.002 1.00 92.31 186 GLY A CA 1
ATOM 1442 C C . GLY A 1 186 ? 26.420 -5.437 -17.085 1.00 92.31 186 GLY A C 1
ATOM 1443 O O . GLY A 1 186 ? 26.761 -4.295 -16.788 1.00 92.31 186 GLY A O 1
ATOM 1444 N N . ARG A 1 187 ? 25.262 -5.957 -16.649 1.00 90.06 187 ARG A N 1
ATOM 1445 C CA . ARG A 1 187 ? 24.315 -5.254 -15.764 1.00 90.06 187 ARG A CA 1
ATOM 1446 C C . ARG A 1 187 ? 23.857 -6.150 -14.614 1.00 90.06 187 ARG A C 1
ATOM 1448 O O . ARG A 1 187 ? 23.842 -7.371 -14.734 1.00 90.06 187 ARG A O 1
ATOM 1455 N N . PHE A 1 188 ? 23.425 -5.535 -13.514 1.00 88.62 188 PHE A N 1
ATOM 1456 C CA . PHE A 1 188 ? 22.719 -6.252 -12.450 1.00 88.62 188 PHE A CA 1
ATOM 1457 C C . PHE A 1 188 ? 21.351 -6.731 -12.940 1.00 88.62 188 PHE A C 1
ATOM 1459 O O . PHE A 1 188 ? 20.688 -6.036 -13.712 1.00 88.62 188 PHE A O 1
ATOM 1466 N N . SER A 1 189 ? 20.913 -7.903 -12.482 1.00 87.94 189 SER A N 1
ATOM 1467 C CA . SER A 1 189 ? 19.575 -8.420 -12.767 1.00 87.94 189 SER A CA 1
ATOM 1468 C C . SER A 1 189 ? 18.495 -7.527 -12.140 1.00 87.94 189 SER A C 1
ATOM 1470 O O . SER A 1 189 ? 18.613 -7.061 -11.010 1.00 87.94 189 SER A O 1
ATOM 1472 N N . HIS A 1 190 ? 17.384 -7.325 -12.851 1.00 87.38 190 HIS A N 1
ATOM 1473 C CA . HIS A 1 190 ? 16.194 -6.660 -12.304 1.00 87.38 190 HIS A CA 1
ATOM 1474 C C . HIS A 1 190 ? 15.273 -7.672 -11.601 1.00 87.38 190 HIS A C 1
ATOM 1476 O O . HIS A 1 190 ? 14.086 -7.768 -11.913 1.00 87.38 190 HIS A O 1
ATOM 1482 N N . GLN A 1 191 ? 15.837 -8.480 -10.697 1.00 91.69 191 GLN A N 1
ATOM 1483 C CA . GLN A 1 191 ? 15.098 -9.528 -9.976 1.00 91.69 191 GLN A CA 1
ATOM 1484 C C . GLN A 1 191 ? 14.333 -9.017 -8.757 1.00 91.69 191 GLN A C 1
ATOM 1486 O O . GLN A 1 191 ? 13.452 -9.713 -8.266 1.00 91.69 191 GLN A O 1
ATOM 1491 N N . ALA A 1 192 ? 14.661 -7.815 -8.285 1.00 93.50 192 ALA A N 1
ATOM 1492 C CA . ALA A 1 192 ? 14.099 -7.259 -7.069 1.00 93.50 192 ALA A CA 1
ATOM 1493 C C . ALA A 1 192 ? 13.106 -6.125 -7.347 1.00 93.50 192 ALA A C 1
ATOM 1495 O O . ALA A 1 192 ? 13.330 -5.277 -8.215 1.00 93.50 192 ALA A O 1
ATOM 1496 N N . GLU A 1 193 ? 12.034 -6.113 -6.563 1.00 95.00 193 GLU A N 1
ATOM 1497 C CA . GLU A 1 193 ? 11.231 -4.931 -6.249 1.00 95.00 193 GLU A CA 1
ATOM 1498 C C . GLU A 1 193 ? 11.366 -4.611 -4.758 1.00 95.00 193 GLU A C 1
ATOM 1500 O O . GLU A 1 193 ? 11.913 -5.394 -3.977 1.00 95.00 193 GLU A O 1
ATOM 1505 N N . PHE A 1 194 ? 10.899 -3.435 -4.365 1.00 97.38 194 PHE A N 1
ATOM 1506 C CA . PHE A 1 194 ? 11.126 -2.877 -3.042 1.00 97.38 194 PHE A CA 1
ATOM 1507 C C . PHE A 1 194 ? 9.803 -2.590 -2.353 1.00 97.38 194 PHE A C 1
ATOM 1509 O O . PHE A 1 194 ? 8.830 -2.215 -3.001 1.00 97.38 194 PHE A O 1
ATOM 1516 N N . ILE A 1 195 ? 9.784 -2.750 -1.035 1.00 98.25 195 ILE A N 1
ATOM 1517 C CA . ILE A 1 195 ? 8.644 -2.426 -0.182 1.00 98.25 195 ILE A CA 1
ATOM 1518 C C . ILE A 1 195 ? 9.147 -1.443 0.861 1.00 98.25 195 ILE A C 1
ATOM 1520 O O . ILE A 1 195 ? 9.899 -1.820 1.764 1.00 98.25 195 ILE A O 1
ATOM 1524 N N . LEU A 1 196 ? 8.763 -0.177 0.744 1.00 97.94 196 LEU A N 1
ATOM 1525 C CA . LEU A 1 196 ? 8.998 0.766 1.829 1.00 97.94 196 LEU A CA 1
ATOM 1526 C C . LEU A 1 196 ? 7.867 0.639 2.826 1.00 97.94 196 LEU A C 1
ATOM 1528 O O . LEU A 1 196 ? 6.706 0.480 2.442 1.00 97.94 196 LEU A O 1
ATOM 1532 N N . TRP A 1 197 ? 8.211 0.732 4.103 1.00 98.12 197 TRP A N 1
ATOM 1533 C CA . TRP A 1 197 ? 7.214 0.666 5.150 1.00 98.12 197 TRP A CA 1
ATOM 1534 C C . TRP A 1 197 ? 7.411 1.737 6.211 1.00 98.12 197 TRP A C 1
ATOM 1536 O O . TRP A 1 197 ? 8.520 2.221 6.473 1.00 98.12 197 TRP A O 1
ATOM 1546 N N . GLY A 1 198 ? 6.295 2.112 6.816 1.00 97.94 198 GLY A N 1
ATOM 1547 C CA . GLY A 1 198 ? 6.209 3.153 7.818 1.00 97.94 198 GLY A CA 1
ATOM 1548 C C . GLY A 1 198 ? 4.985 2.984 8.702 1.00 97.94 198 GLY A C 1
ATOM 1549 O O . GLY A 1 198 ? 4.200 2.054 8.519 1.00 97.94 198 GLY A O 1
ATOM 1550 N N . SER A 1 199 ? 4.823 3.890 9.659 1.00 98.44 199 SER A N 1
ATOM 1551 C CA . SER A 1 199 ? 3.697 3.867 10.590 1.00 98.44 199 SER A CA 1
ATOM 1552 C C . SER A 1 199 ? 3.090 5.243 10.813 1.00 98.44 199 SER A C 1
ATOM 1554 O O . SER A 1 199 ? 3.795 6.254 10.752 1.00 98.44 199 SER A O 1
ATOM 1556 N N . LYS A 1 200 ? 1.798 5.285 11.138 1.00 98.31 200 LYS A N 1
ATOM 1557 C CA . LYS A 1 200 ? 1.179 6.480 11.710 1.00 98.31 200 LYS A CA 1
ATOM 1558 C C . LYS A 1 200 ? 1.586 6.578 13.174 1.00 98.31 200 LYS A C 1
ATOM 1560 O O . LYS A 1 200 ? 1.267 5.704 13.974 1.00 98.31 200 LYS A O 1
ATOM 1565 N N . GLY A 1 201 ? 2.365 7.604 13.500 1.00 97.00 201 GLY A N 1
ATOM 1566 C CA . GLY A 1 201 ? 2.862 7.805 14.856 1.00 97.00 201 GLY A CA 1
ATOM 1567 C C . GLY A 1 201 ? 3.764 6.669 15.357 1.00 97.00 201 GLY A C 1
ATOM 1568 O O . GLY A 1 201 ? 4.509 6.033 14.598 1.00 97.00 201 GLY A O 1
ATOM 1569 N N . ALA A 1 202 ? 3.740 6.460 16.673 1.00 95.44 202 ALA A N 1
ATOM 1570 C CA . ALA A 1 202 ? 4.552 5.458 17.352 1.00 95.44 202 ALA A CA 1
ATOM 1571 C C . ALA A 1 202 ? 4.032 4.034 17.098 1.00 95.44 202 ALA A C 1
ATOM 1573 O O . ALA A 1 202 ? 2.829 3.812 17.020 1.00 95.44 202 ALA A O 1
ATOM 1574 N N . ILE A 1 203 ? 4.949 3.068 17.027 1.00 93.38 203 ILE A N 1
ATOM 1575 C CA . ILE A 1 203 ? 4.645 1.634 17.091 1.00 93.38 203 ILE A CA 1
ATOM 1576 C C . ILE A 1 203 ? 5.320 1.074 18.340 1.00 93.38 203 ILE A C 1
ATOM 1578 O O . ILE A 1 203 ? 6.488 1.373 18.601 1.00 93.38 203 ILE A O 1
ATOM 1582 N N . GLY A 1 204 ? 4.558 0.339 19.147 1.00 86.12 204 GLY A N 1
ATOM 1583 C CA . GLY A 1 204 ? 5.079 -0.349 20.323 1.00 86.12 204 GLY A CA 1
ATOM 1584 C C . GLY A 1 204 ? 5.814 -1.633 19.948 1.00 86.12 204 GLY A C 1
ATOM 1585 O O . GLY A 1 204 ? 5.760 -2.089 18.806 1.00 86.12 204 GLY A O 1
ATOM 1586 N N . TRP A 1 205 ? 6.484 -2.230 20.931 1.00 86.19 205 TRP A N 1
ATOM 1587 C CA . TRP A 1 205 ? 6.923 -3.616 20.817 1.00 86.19 205 TRP A CA 1
ATOM 1588 C C . TRP A 1 205 ? 5.711 -4.526 20.988 1.00 86.19 205 TRP A C 1
ATOM 1590 O O . TRP A 1 205 ? 5.050 -4.472 22.023 1.00 86.19 205 TRP A O 1
ATOM 1600 N N . ASP A 1 206 ? 5.445 -5.348 19.981 1.00 87.38 206 ASP A N 1
ATOM 1601 C CA . ASP A 1 206 ? 4.448 -6.410 20.034 1.00 87.38 206 ASP A CA 1
ATOM 1602 C C . ASP A 1 206 ? 5.186 -7.748 19.919 1.00 87.38 206 ASP A C 1
ATOM 1604 O O . ASP A 1 206 ? 5.701 -8.100 18.857 1.00 87.38 206 ASP A O 1
ATOM 1608 N N . PHE A 1 207 ? 5.316 -8.445 21.048 1.00 86.12 207 PHE A N 1
ATOM 1609 C CA . PHE A 1 207 ? 6.060 -9.703 21.131 1.00 86.12 207 PHE A CA 1
ATOM 1610 C C . PHE A 1 207 ? 5.264 -10.904 20.607 1.00 86.12 207 PHE A C 1
ATOM 1612 O O . PHE A 1 207 ? 5.856 -11.966 20.411 1.00 86.12 207 PHE A O 1
ATOM 1619 N N . ASP A 1 208 ? 3.967 -10.732 20.342 1.00 87.88 208 ASP A N 1
ATOM 1620 C CA . ASP A 1 208 ? 3.125 -11.761 19.731 1.00 87.88 208 ASP A CA 1
ATOM 1621 C C . ASP A 1 208 ? 3.227 -11.729 18.195 1.00 87.88 208 ASP A C 1
ATOM 1623 O O . ASP A 1 208 ? 2.845 -12.684 17.511 1.00 87.88 208 ASP A O 1
ATOM 1627 N N . LYS A 1 209 ? 3.784 -10.650 17.626 1.00 88.06 209 LYS A N 1
ATOM 1628 C CA . LYS A 1 209 ? 4.001 -10.497 16.182 1.00 88.06 209 LYS A CA 1
ATOM 1629 C C . LYS A 1 209 ? 5.356 -11.071 15.752 1.00 88.06 209 LYS A C 1
ATOM 1631 O O . LYS A 1 209 ? 6.355 -10.941 16.463 1.00 88.06 209 LYS A O 1
ATOM 1636 N N . PRO A 1 210 ? 5.441 -11.686 14.557 1.00 88.56 210 PRO A N 1
ATOM 1637 C CA . PRO A 1 210 ? 6.696 -12.238 14.071 1.00 88.56 210 PRO A CA 1
ATOM 1638 C C . PRO A 1 210 ? 7.679 -11.136 13.661 1.00 88.56 210 PRO A C 1
ATOM 1640 O O . PRO A 1 210 ? 7.305 -10.088 13.134 1.00 88.56 210 PRO A O 1
ATOM 1643 N N . CYS A 1 211 ? 8.973 -11.428 13.790 1.00 88.44 211 CYS A N 1
ATOM 1644 C CA . CYS A 1 211 ? 10.009 -10.645 13.126 1.00 88.44 211 CYS A CA 1
ATOM 1645 C C . CYS A 1 211 ? 10.040 -11.015 11.634 1.00 88.44 211 CYS A C 1
ATOM 1647 O O . CYS A 1 211 ? 10.561 -12.068 11.252 1.00 88.44 211 CYS A O 1
ATOM 1649 N N . ALA A 1 212 ? 9.448 -10.174 10.783 1.00 87.50 212 ALA A N 1
ATOM 1650 C CA . ALA A 1 212 ? 9.440 -10.404 9.341 1.00 87.50 212 ALA A CA 1
ATOM 1651 C C . ALA A 1 212 ? 10.853 -10.311 8.740 1.00 87.50 212 ALA A C 1
ATOM 1653 O O . ALA A 1 212 ? 11.682 -9.487 9.130 1.00 87.50 212 ALA A O 1
ATOM 1654 N N . ARG A 1 213 ? 11.128 -11.151 7.735 1.00 89.62 213 ARG A N 1
ATOM 1655 C CA . ARG A 1 213 ? 12.397 -11.112 6.999 1.00 89.62 213 ARG A CA 1
ATOM 1656 C C . ARG A 1 213 ? 12.456 -9.855 6.130 1.00 89.62 213 ARG A C 1
ATOM 1658 O O . ARG A 1 213 ? 11.511 -9.561 5.409 1.00 89.62 213 ARG A O 1
ATOM 1665 N N . GLY A 1 214 ? 13.607 -9.180 6.114 1.00 93.50 214 GLY A N 1
ATOM 1666 C CA . GLY A 1 214 ? 13.846 -8.027 5.232 1.00 93.50 214 GLY A CA 1
ATOM 1667 C C . GLY A 1 214 ? 13.992 -8.379 3.743 1.00 93.50 214 GLY A C 1
ATOM 1668 O O . GLY A 1 214 ? 13.973 -7.486 2.902 1.00 93.50 214 GLY A O 1
ATOM 1669 N N . VAL A 1 215 ? 14.124 -9.668 3.407 1.00 96.75 215 VAL A N 1
ATOM 1670 C CA . VAL A 1 215 ? 14.125 -10.180 2.029 1.00 96.75 215 VAL A CA 1
ATOM 1671 C C . VAL A 1 215 ? 13.069 -11.277 1.916 1.00 96.75 215 VAL A C 1
ATOM 1673 O O . VAL A 1 215 ? 13.139 -12.292 2.613 1.00 96.75 215 VAL A O 1
ATOM 1676 N N . LEU A 1 216 ? 12.099 -11.050 1.037 1.00 95.31 216 LEU A N 1
ATOM 1677 C CA . LEU A 1 216 ? 10.926 -11.876 0.787 1.00 95.31 216 LEU A CA 1
ATOM 1678 C C . LEU A 1 216 ? 11.096 -12.525 -0.588 1.00 95.31 216 LEU A C 1
ATOM 1680 O O . LEU A 1 216 ? 11.084 -11.836 -1.606 1.00 95.31 216 LEU A O 1
ATOM 1684 N N . GLN A 1 217 ? 11.284 -13.842 -0.624 1.00 95.12 217 GLN A N 1
ATOM 1685 C CA . GLN A 1 217 ? 11.520 -14.579 -1.866 1.00 95.12 217 GLN A CA 1
ATOM 1686 C C . GLN A 1 217 ? 10.231 -15.224 -2.364 1.00 95.12 217 GLN A C 1
ATOM 1688 O O . GLN A 1 217 ? 9.794 -16.234 -1.820 1.00 95.12 217 GLN A O 1
ATOM 1693 N N . TYR A 1 218 ? 9.648 -14.655 -3.419 1.00 93.88 218 TYR A N 1
ATOM 1694 C CA . TYR A 1 218 ? 8.448 -15.187 -4.067 1.00 93.88 218 TYR A CA 1
ATOM 1695 C C . TYR A 1 218 ? 8.560 -15.026 -5.582 1.00 93.88 218 TYR A C 1
ATOM 1697 O O . TYR A 1 218 ? 8.757 -13.903 -6.046 1.00 93.88 218 TYR A O 1
ATOM 1705 N N . PRO A 1 219 ? 8.398 -16.090 -6.385 1.00 90.25 219 PRO A N 1
ATOM 1706 C CA . PRO A 1 219 ? 8.404 -15.950 -7.834 1.00 90.25 219 PRO A CA 1
ATOM 1707 C C . PRO A 1 219 ? 7.224 -15.094 -8.299 1.00 90.25 219 PRO A C 1
ATOM 1709 O O . PRO A 1 219 ? 6.126 -15.185 -7.752 1.00 90.25 219 PRO A O 1
ATOM 1712 N N . ALA A 1 220 ? 7.437 -14.285 -9.339 1.00 83.38 220 ALA A N 1
ATOM 1713 C CA . ALA A 1 220 ? 6.339 -13.562 -9.971 1.00 83.38 220 ALA A CA 1
ATOM 1714 C C . ALA A 1 220 ? 5.286 -14.558 -10.516 1.00 83.38 220 ALA A C 1
ATOM 1716 O O . ALA A 1 220 ? 5.675 -15.579 -11.102 1.00 83.38 220 ALA A O 1
ATOM 1717 N N . PRO A 1 221 ? 3.975 -14.294 -10.350 1.00 79.38 221 PRO A N 1
ATOM 1718 C CA . PRO A 1 221 ? 2.925 -15.162 -10.869 1.00 79.38 221 PRO A CA 1
ATOM 1719 C C . PRO A 1 221 ? 3.030 -15.336 -12.390 1.00 79.38 221 PRO A C 1
ATOM 1721 O O . PRO A 1 221 ? 3.380 -14.410 -13.120 1.00 79.38 221 PRO A O 1
ATOM 1724 N N . LYS A 1 222 ? 2.698 -16.533 -12.885 1.00 67.25 222 LYS A N 1
ATOM 1725 C CA . LYS A 1 222 ? 2.625 -16.838 -14.326 1.00 67.25 222 LYS A CA 1
ATOM 1726 C C . LYS A 1 222 ? 1.220 -16.564 -14.889 1.00 67.25 222 LYS A C 1
ATOM 1728 O O . LYS A 1 222 ? 0.671 -17.407 -15.591 1.00 67.25 222 LYS A O 1
ATOM 1733 N N . THR A 1 223 ? 0.596 -15.450 -14.517 1.00 59.91 223 THR A N 1
ATOM 1734 C CA . THR A 1 223 ? -0.801 -15.135 -14.868 1.00 59.91 223 THR A CA 1
ATOM 1735 C C . THR A 1 223 ? -0.900 -14.208 -16.086 1.00 59.91 223 THR A C 1
ATOM 1737 O O . THR A 1 223 ? 0.077 -13.597 -16.515 1.00 59.91 223 THR A O 1
ATOM 1740 N N . HIS A 1 224 ? -2.099 -14.121 -16.677 1.00 50.47 224 HIS A N 1
ATOM 1741 C CA . HIS A 1 224 ? -2.396 -13.246 -17.822 1.00 50.47 224 HIS A CA 1
ATOM 1742 C C . HIS A 1 224 ? -2.494 -11.754 -17.448 1.00 50.47 224 HIS A C 1
ATOM 1744 O O . HIS A 1 224 ? -2.607 -10.913 -18.340 1.00 50.47 224 HIS A O 1
ATOM 1750 N N . HIS A 1 225 ? -2.462 -11.419 -16.154 1.00 51.56 225 HIS A N 1
ATOM 1751 C CA . HIS A 1 225 ? -2.538 -10.046 -15.669 1.00 51.56 225 HIS A CA 1
ATOM 1752 C C . HIS A 1 225 ? -1.137 -9.478 -15.460 1.00 51.56 225 HIS A C 1
ATOM 1754 O O . HIS A 1 225 ? -0.296 -10.036 -14.756 1.00 51.56 225 HIS A O 1
ATOM 1760 N N . GLN A 1 226 ? -0.882 -8.349 -16.107 1.00 51.84 226 GLN A N 1
ATOM 1761 C CA . GLN A 1 226 ? 0.392 -7.662 -16.025 1.00 51.84 226 GLN A CA 1
ATOM 1762 C C . GLN A 1 226 ? 0.629 -7.141 -14.593 1.00 51.84 226 GLN A C 1
ATOM 1764 O O . GLN A 1 226 ? -0.257 -6.526 -14.011 1.00 51.84 226 GLN A O 1
ATOM 1769 N N . ALA A 1 227 ? 1.830 -7.376 -14.048 1.00 59.72 227 ALA A N 1
ATOM 1770 C CA . ALA A 1 227 ? 2.300 -6.874 -12.745 1.00 59.72 227 ALA A CA 1
ATOM 1771 C C . ALA A 1 227 ? 1.579 -7.396 -11.478 1.00 59.72 227 ALA A C 1
ATOM 1773 O O . ALA A 1 227 ? 1.687 -6.787 -10.419 1.00 59.72 227 ALA A O 1
ATOM 1774 N N . GLU A 1 228 ? 0.907 -8.548 -11.537 1.00 78.88 228 GLU A N 1
ATOM 1775 C CA . GLU A 1 228 ? 0.302 -9.162 -10.347 1.00 78.88 228 GLU A CA 1
ATOM 1776 C C . GLU A 1 228 ? 1.350 -9.536 -9.274 1.00 78.88 228 GLU A C 1
ATOM 1778 O O . GLU A 1 228 ? 2.354 -10.196 -9.562 1.00 78.88 228 GLU A O 1
ATOM 1783 N N . LYS A 1 229 ? 1.106 -9.145 -8.016 1.00 88.75 229 LYS A N 1
ATOM 1784 C CA . LYS A 1 229 ? 1.914 -9.563 -6.858 1.00 88.75 229 LYS A CA 1
ATOM 1785 C C . LYS A 1 229 ? 1.495 -10.967 -6.374 1.00 88.75 229 LYS A C 1
ATOM 1787 O O . LYS A 1 229 ? 0.308 -11.294 -6.452 1.00 88.75 229 LYS A O 1
ATOM 1792 N N . PRO A 1 230 ? 2.412 -11.804 -5.847 1.00 92.56 230 PRO A N 1
ATOM 1793 C CA . PRO A 1 230 ? 2.059 -13.081 -5.216 1.00 92.56 230 PRO A CA 1
ATOM 1794 C C . PRO A 1 230 ? 1.202 -12.888 -3.957 1.00 92.56 230 PRO A C 1
ATOM 1796 O O . PRO A 1 230 ? 1.517 -12.039 -3.131 1.00 92.56 230 PRO A O 1
ATOM 1799 N N . VAL A 1 231 ? 0.171 -13.716 -3.760 1.00 94.12 231 VAL A N 1
ATOM 1800 C CA . VAL A 1 231 ? -0.693 -13.643 -2.561 1.00 94.12 231 VAL A CA 1
ATOM 1801 C C . VAL A 1 231 ? 0.106 -13.895 -1.279 1.00 94.12 231 VAL A C 1
ATOM 1803 O O . VAL A 1 231 ? 0.077 -13.060 -0.382 1.00 94.12 231 VAL A O 1
ATOM 1806 N N . GLY A 1 232 ? 0.922 -14.956 -1.243 1.00 94.44 232 GLY A N 1
ATOM 1807 C CA . GLY A 1 232 ? 1.745 -15.291 -0.071 1.00 94.44 232 GLY A CA 1
ATOM 1808 C C . GLY A 1 232 ? 2.744 -14.204 0.342 1.00 94.44 232 GLY A C 1
ATOM 1809 O O . GLY A 1 232 ? 3.048 -14.054 1.523 1.00 94.44 232 GLY A O 1
ATOM 1810 N N . LEU A 1 233 ? 3.206 -13.384 -0.613 1.00 95.81 233 LEU A N 1
ATOM 1811 C CA . LEU A 1 233 ? 4.032 -12.212 -0.311 1.00 95.81 233 LEU A CA 1
ATOM 1812 C C . LEU A 1 233 ? 3.250 -11.198 0.533 1.00 95.81 233 LEU A C 1
ATOM 1814 O O . LEU A 1 233 ? 3.762 -10.710 1.540 1.00 95.81 233 LEU A O 1
ATOM 1818 N N . ILE A 1 234 ? 2.010 -10.906 0.136 1.00 96.75 234 ILE A N 1
ATOM 1819 C CA . ILE A 1 234 ? 1.143 -9.969 0.852 1.00 96.75 234 ILE A CA 1
ATOM 1820 C C . ILE A 1 234 ? 0.693 -10.551 2.196 1.00 96.75 234 ILE A C 1
ATOM 1822 O O . ILE A 1 234 ? 0.702 -9.837 3.195 1.00 96.75 234 ILE A O 1
ATOM 1826 N N . GLU A 1 235 ? 0.370 -11.844 2.260 1.00 95.69 235 GLU A N 1
ATOM 1827 C CA . GLU A 1 235 ? 0.029 -12.520 3.520 1.00 95.69 235 GLU A CA 1
ATOM 1828 C C . GLU A 1 235 ? 1.169 -12.419 4.539 1.00 95.69 235 GLU A C 1
ATOM 1830 O O . GLU A 1 235 ? 0.933 -12.098 5.703 1.00 95.69 235 GLU A O 1
ATOM 1835 N N . GLN A 1 236 ? 2.418 -12.616 4.102 1.00 95.25 236 GLN A N 1
ATOM 1836 C CA . GLN A 1 236 ? 3.582 -12.474 4.974 1.00 95.25 236 GLN A CA 1
ATOM 1837 C C . GLN A 1 236 ? 3.752 -11.037 5.489 1.00 95.25 236 GLN A C 1
ATOM 1839 O O . GLN A 1 236 ? 4.120 -10.842 6.645 1.00 95.25 236 GLN A O 1
ATOM 1844 N N . MET A 1 237 ? 3.458 -10.028 4.666 1.00 95.81 237 MET A N 1
ATOM 1845 C CA . MET A 1 237 ? 3.446 -8.625 5.098 1.00 95.81 237 MET A CA 1
ATOM 1846 C C . MET A 1 237 ? 2.324 -8.353 6.110 1.00 95.81 237 MET A C 1
ATOM 1848 O O . MET A 1 237 ? 2.539 -7.681 7.119 1.00 95.81 237 MET A O 1
ATOM 1852 N N . MET A 1 238 ? 1.134 -8.915 5.882 1.00 95.62 238 MET A N 1
ATOM 1853 C CA . MET A 1 238 ? -0.033 -8.746 6.751 1.00 95.62 238 MET A CA 1
ATOM 1854 C C . MET A 1 238 ? 0.163 -9.314 8.156 1.00 95.62 238 MET A C 1
ATOM 1856 O O . MET A 1 238 ? -0.496 -8.836 9.077 1.00 95.62 238 MET A O 1
ATOM 1860 N N . GLN A 1 239 ? 1.097 -10.247 8.363 1.00 94.62 239 GLN A N 1
ATOM 1861 C CA . GLN A 1 239 ? 1.449 -10.747 9.700 1.00 94.62 239 GLN A CA 1
ATOM 1862 C C . GLN A 1 239 ? 1.909 -9.639 10.660 1.00 94.62 239 GLN A C 1
ATOM 1864 O O . GLN A 1 239 ? 1.787 -9.799 11.870 1.00 94.62 239 GLN A O 1
ATOM 1869 N N . LEU A 1 240 ? 2.405 -8.514 10.133 1.00 95.06 240 LEU A N 1
ATOM 1870 C CA . LEU A 1 240 ? 2.810 -7.346 10.923 1.00 95.06 240 LEU A CA 1
ATOM 1871 C C . LEU A 1 240 ? 1.636 -6.435 11.313 1.00 95.06 240 LEU A C 1
ATOM 1873 O O . LEU A 1 240 ? 1.811 -5.505 12.092 1.00 95.06 240 LEU A O 1
ATOM 1877 N N . THR A 1 241 ? 0.450 -6.661 10.751 1.00 94.94 241 THR A N 1
ATOM 1878 C CA . THR A 1 241 ? -0.745 -5.833 10.979 1.00 94.94 241 THR A CA 1
ATOM 1879 C C . THR A 1 241 ? -1.642 -6.434 12.064 1.00 94.94 241 THR A C 1
ATOM 1881 O O . THR A 1 241 ? -1.504 -7.609 12.424 1.00 94.94 241 THR A O 1
ATOM 1884 N N . ALA A 1 242 ? -2.597 -5.646 12.566 1.00 92.94 242 ALA A N 1
ATOM 1885 C CA . ALA A 1 242 ? -3.608 -6.125 13.506 1.00 92.94 242 ALA A CA 1
ATOM 1886 C C . ALA A 1 242 ? -4.386 -7.329 12.938 1.00 92.94 242 ALA A C 1
ATOM 1888 O O . ALA A 1 242 ? -4.730 -7.365 11.751 1.00 92.94 242 ALA A O 1
ATOM 1889 N N . ASP A 1 243 ? -4.661 -8.325 13.780 1.00 93.69 243 ASP A N 1
ATOM 1890 C CA . ASP A 1 243 ? -5.448 -9.495 13.380 1.00 93.69 243 ASP A CA 1
ATOM 1891 C C . ASP A 1 243 ? -6.922 -9.119 13.242 1.00 93.69 243 ASP A C 1
ATOM 1893 O O . ASP A 1 243 ? -7.448 -8.330 14.026 1.00 93.69 243 ASP A O 1
ATOM 1897 N N . GLY A 1 244 ? -7.575 -9.611 12.185 1.00 95.19 244 GLY A N 1
ATOM 1898 C CA . GLY A 1 244 ? -8.920 -9.156 11.809 1.00 95.19 244 GLY A CA 1
ATOM 1899 C C . GLY A 1 244 ? -9.002 -7.674 11.407 1.00 95.19 244 GLY A C 1
ATOM 1900 O O . GLY A 1 244 ? -10.102 -7.158 11.192 1.00 95.19 244 GLY A O 1
ATOM 1901 N N . GLY A 1 245 ? -7.856 -6.988 11.309 1.00 96.56 245 GLY A N 1
ATOM 1902 C CA . GLY A 1 245 ? -7.767 -5.573 10.978 1.00 96.56 245 GLY A CA 1
ATOM 1903 C C . GLY A 1 245 ? -8.323 -5.246 9.594 1.00 96.56 245 GLY A C 1
ATOM 1904 O O . GLY A 1 245 ? -8.475 -6.115 8.731 1.00 96.56 245 GLY A O 1
ATOM 1905 N N . LEU A 1 246 ? -8.631 -3.969 9.393 1.00 98.69 246 LEU A N 1
ATOM 1906 C CA . LEU A 1 246 ? -9.095 -3.430 8.124 1.00 98.69 246 LEU A CA 1
ATOM 1907 C C . LEU A 1 246 ? -7.909 -2.944 7.286 1.00 98.69 246 LEU A C 1
ATOM 1909 O O . LEU A 1 246 ? -7.208 -2.008 7.674 1.00 98.69 246 LEU A O 1
ATOM 1913 N N . ILE A 1 247 ? -7.707 -3.570 6.128 1.00 98.75 247 ILE A N 1
ATOM 1914 C CA . ILE A 1 247 ? -6.643 -3.236 5.179 1.00 98.75 247 ILE A CA 1
ATOM 1915 C C . ILE A 1 247 ? -7.186 -2.325 4.079 1.00 98.75 247 ILE A C 1
ATOM 1917 O O . ILE A 1 247 ? -8.238 -2.590 3.501 1.00 98.75 247 ILE A O 1
ATOM 1921 N N . LEU A 1 248 ? -6.449 -1.267 3.762 1.00 98.88 248 LEU A N 1
ATOM 1922 C CA . LEU A 1 248 ? -6.733 -0.376 2.645 1.00 98.88 248 LEU A CA 1
ATOM 1923 C C . LEU A 1 248 ? -5.768 -0.629 1.490 1.00 98.88 248 LEU A C 1
ATOM 1925 O O . LEU A 1 248 ? -4.552 -0.599 1.683 1.00 98.88 248 LEU A O 1
ATOM 1929 N N . ASP A 1 249 ? -6.318 -0.773 0.290 1.00 98.69 249 ASP A N 1
ATOM 1930 C CA . ASP A 1 249 ? -5.562 -0.746 -0.960 1.00 98.69 249 ASP A CA 1
ATOM 1931 C C . ASP A 1 249 ? -6.179 0.278 -1.934 1.00 98.69 249 ASP A C 1
ATOM 1933 O O . ASP A 1 249 ? -7.204 -0.009 -2.558 1.00 98.69 249 ASP A O 1
ATOM 1937 N N . PRO A 1 250 ? -5.607 1.490 -2.076 1.00 98.19 250 PRO A N 1
ATOM 1938 C CA . PRO A 1 250 ? -6.101 2.488 -3.023 1.00 98.19 250 PRO A CA 1
ATOM 1939 C C . PRO A 1 250 ? -5.805 2.165 -4.500 1.00 98.19 250 PRO A C 1
ATOM 1941 O O . PRO A 1 250 ? -6.232 2.936 -5.360 1.00 98.19 250 PRO A O 1
ATOM 1944 N N . PHE A 1 251 ? -5.078 1.077 -4.796 1.00 96.62 251 PHE A N 1
ATOM 1945 C CA . PHE A 1 251 ? -4.669 0.665 -6.144 1.00 96.62 251 PHE A CA 1
ATOM 1946 C C . PHE A 1 251 ? -4.800 -0.859 -6.313 1.00 96.62 251 PHE A C 1
ATOM 1948 O O . PHE A 1 251 ? -3.816 -1.568 -6.518 1.00 96.62 251 PHE A O 1
ATOM 1955 N N . VAL A 1 252 ? -6.032 -1.370 -6.223 1.00 94.50 252 VAL A N 1
ATOM 1956 C CA . VAL A 1 252 ? -6.330 -2.819 -6.141 1.00 94.50 252 VAL A CA 1
ATOM 1957 C C . VAL A 1 252 ? -5.762 -3.628 -7.308 1.00 94.50 252 VAL A C 1
ATOM 1959 O O . VAL A 1 252 ? -5.355 -4.781 -7.120 1.00 94.50 252 VAL A O 1
ATOM 1962 N N . GLY A 1 253 ? -5.801 -3.085 -8.530 1.00 90.75 253 GLY A N 1
ATOM 1963 C CA . GLY A 1 253 ? -5.398 -3.796 -9.737 1.00 90.75 253 GLY A CA 1
ATOM 1964 C C . GLY A 1 253 ? -6.127 -5.136 -9.878 1.00 90.75 253 GLY A C 1
ATOM 1965 O O . GLY A 1 253 ? -7.351 -5.203 -9.950 1.00 90.75 253 GLY A O 1
ATOM 1966 N N . SER A 1 254 ? -5.369 -6.234 -9.897 1.00 89.25 254 SER A N 1
ATOM 1967 C CA . SER A 1 254 ? -5.905 -7.603 -10.017 1.00 89.25 254 SER A CA 1
ATOM 1968 C C . SER A 1 254 ? -6.425 -8.210 -8.702 1.00 89.25 254 SER A C 1
ATOM 1970 O O . SER A 1 254 ? -6.822 -9.379 -8.677 1.00 89.25 254 SER A O 1
ATOM 1972 N N . GLY A 1 255 ? -6.408 -7.461 -7.596 1.00 93.06 255 GLY A N 1
ATOM 1973 C CA . GLY A 1 255 ? -7.035 -7.869 -6.337 1.00 93.06 255 GLY A CA 1
ATOM 1974 C C . GLY A 1 255 ? -6.175 -8.690 -5.381 1.00 93.06 255 GLY A C 1
ATOM 1975 O O . GLY A 1 255 ? -6.723 -9.226 -4.420 1.00 93.06 255 GLY A O 1
ATOM 1976 N N . THR A 1 256 ? -4.857 -8.805 -5.593 1.00 95.06 256 THR A N 1
ATOM 1977 C CA . THR A 1 256 ? -3.985 -9.629 -4.730 1.00 95.06 256 THR A CA 1
ATOM 1978 C C . THR A 1 256 ? -4.107 -9.249 -3.253 1.00 95.06 256 THR A C 1
ATOM 1980 O O . THR A 1 256 ? -4.266 -10.139 -2.419 1.00 95.06 256 THR A O 1
ATOM 1983 N N . THR A 1 257 ? -4.083 -7.954 -2.920 1.00 97.50 257 THR A N 1
ATOM 1984 C CA . THR A 1 257 ? -4.196 -7.495 -1.528 1.00 97.50 257 THR A CA 1
ATOM 1985 C C . THR A 1 257 ? -5.516 -7.915 -0.894 1.00 97.50 257 THR A C 1
ATOM 1987 O O . THR A 1 257 ? -5.540 -8.385 0.238 1.00 97.50 257 THR A O 1
ATOM 1990 N N . LEU A 1 258 ? -6.620 -7.811 -1.634 1.00 97.56 258 LEU A N 1
ATOM 1991 C CA . LEU A 1 258 ? -7.943 -8.164 -1.124 1.00 97.56 258 LEU A CA 1
ATOM 1992 C C . LEU A 1 258 ? -8.086 -9.676 -0.916 1.00 97.56 258 LEU A C 1
ATOM 1994 O O . LEU A 1 258 ? -8.662 -10.108 0.079 1.00 97.56 258 LEU A O 1
ATOM 1998 N N . VAL A 1 259 ? -7.515 -10.482 -1.817 1.00 96.12 259 VAL A N 1
ATOM 1999 C CA . VAL A 1 259 ? -7.475 -11.945 -1.673 1.00 96.12 259 VAL A CA 1
ATOM 2000 C C . VAL A 1 259 ? -6.652 -12.349 -0.450 1.00 96.12 259 VAL A C 1
ATOM 2002 O O . VAL A 1 259 ? -7.126 -13.153 0.347 1.00 96.12 259 VAL A O 1
ATOM 2005 N N . ALA A 1 260 ? -5.465 -11.766 -0.261 1.00 96.44 260 ALA A N 1
ATOM 2006 C CA . ALA A 1 260 ? -4.625 -12.029 0.910 1.00 96.44 260 ALA A CA 1
ATOM 2007 C C . ALA A 1 260 ? -5.311 -11.613 2.224 1.00 96.44 260 ALA A C 1
ATOM 2009 O O . ALA A 1 260 ? -5.229 -12.318 3.231 1.00 96.44 260 ALA A O 1
ATOM 2010 N N . ALA A 1 261 ? -6.034 -10.488 2.221 1.00 97.50 261 ALA A N 1
ATOM 2011 C CA . ALA A 1 261 ? -6.806 -10.056 3.381 1.00 97.50 261 ALA A CA 1
ATOM 2012 C C . ALA A 1 261 ? -7.899 -11.079 3.720 1.00 97.50 261 ALA A C 1
ATOM 2014 O O . ALA A 1 261 ? -7.955 -11.554 4.851 1.00 97.50 261 ALA A O 1
ATOM 2015 N N . MET A 1 262 ? -8.690 -11.493 2.726 1.00 95.44 262 MET A N 1
ATOM 2016 C CA . MET A 1 262 ? -9.743 -12.497 2.890 1.00 95.44 262 MET A CA 1
ATOM 2017 C C . MET A 1 262 ? -9.193 -13.830 3.425 1.00 95.44 262 MET A C 1
ATOM 2019 O O . MET A 1 262 ? -9.724 -14.371 4.391 1.00 95.44 262 MET A O 1
ATOM 2023 N N . GLN A 1 263 ? -8.103 -14.339 2.839 1.00 94.62 263 GLN A N 1
ATOM 2024 C CA . GLN A 1 263 ? -7.480 -15.614 3.231 1.00 94.62 263 GLN A CA 1
ATOM 2025 C C . GLN A 1 263 ? -6.858 -15.572 4.632 1.00 94.62 263 GLN A C 1
ATOM 2027 O O . GLN A 1 263 ? -6.860 -16.576 5.340 1.00 94.62 263 GLN A O 1
ATOM 2032 N N . SER A 1 264 ? -6.390 -14.400 5.067 1.00 94.06 264 SER A N 1
ATOM 2033 C CA . SER A 1 264 ? -5.822 -14.197 6.403 1.00 94.06 264 SER A CA 1
ATOM 2034 C C . SER A 1 264 ? -6.844 -13.745 7.457 1.00 94.06 264 SER A C 1
ATOM 2036 O O . SER A 1 264 ? -6.449 -13.341 8.554 1.00 94.06 264 SER A O 1
ATOM 2038 N N . GLY A 1 265 ? -8.147 -13.798 7.147 1.00 95.19 265 GLY A N 1
ATOM 2039 C CA . GLY A 1 265 ? -9.231 -13.446 8.072 1.00 95.19 265 GLY A CA 1
ATOM 2040 C C . GLY A 1 265 ? -9.343 -11.948 8.377 1.00 95.19 265 GLY A C 1
ATOM 2041 O O . GLY A 1 265 ? -9.886 -11.569 9.414 1.00 95.19 265 GLY A O 1
ATOM 2042 N N . ARG A 1 266 ? -8.806 -11.089 7.507 1.00 97.38 266 ARG A N 1
ATOM 2043 C CA . ARG A 1 266 ? -8.868 -9.624 7.598 1.00 97.38 266 ARG A CA 1
ATOM 2044 C C . ARG A 1 266 ? -9.987 -9.071 6.726 1.00 97.38 266 ARG A C 1
ATOM 2046 O O . ARG A 1 266 ? -10.396 -9.675 5.737 1.00 97.38 266 ARG A O 1
ATOM 2053 N N . ARG A 1 267 ? -10.443 -7.869 7.071 1.00 98.25 267 ARG A N 1
ATOM 2054 C CA . ARG A 1 267 ? -11.332 -7.081 6.209 1.00 98.25 267 ARG A CA 1
ATOM 2055 C C . ARG A 1 267 ? -10.494 -6.223 5.277 1.00 98.25 267 ARG A C 1
ATOM 2057 O O . ARG A 1 267 ? -9.368 -5.859 5.620 1.00 98.25 267 ARG A O 1
ATOM 2064 N N . ALA A 1 268 ? -11.042 -5.857 4.125 1.00 98.56 268 ALA A N 1
ATOM 2065 C CA . ALA A 1 268 ? -10.342 -4.952 3.225 1.00 98.56 268 ALA A CA 1
ATOM 2066 C C . ALA A 1 268 ? -11.266 -4.023 2.443 1.00 98.56 268 ALA A C 1
ATOM 2068 O O . ALA A 1 268 ? -12.353 -4.412 2.011 1.00 98.56 268 ALA A O 1
ATOM 2069 N N . ILE A 1 269 ? -10.781 -2.803 2.227 1.00 98.69 269 ILE A N 1
ATOM 2070 C CA . ILE A 1 269 ? -11.347 -1.828 1.300 1.00 98.69 269 ILE A CA 1
ATOM 2071 C C . ILE A 1 269 ? -10.346 -1.620 0.172 1.00 98.69 269 ILE A C 1
ATOM 2073 O O . ILE A 1 269 ? -9.196 -1.247 0.397 1.00 98.69 269 ILE A O 1
ATOM 2077 N N . GLY A 1 270 ? -10.812 -1.850 -1.046 1.00 98.38 270 GLY A N 1
ATOM 2078 C CA . GLY A 1 270 ? -10.088 -1.605 -2.274 1.00 98.38 270 GLY A CA 1
ATOM 2079 C C . GLY A 1 270 ? -10.684 -0.448 -3.068 1.00 98.38 270 GLY A C 1
ATOM 2080 O O . GLY A 1 270 ? -11.907 -0.320 -3.143 1.00 98.38 270 GLY A O 1
ATOM 2081 N N . ILE A 1 271 ? -9.836 0.361 -3.697 1.00 98.44 271 ILE A N 1
ATOM 2082 C CA . ILE A 1 271 ? -10.240 1.359 -4.692 1.00 98.44 271 ILE A CA 1
ATOM 2083 C C . ILE A 1 271 ? -9.526 1.053 -6.007 1.00 98.44 271 ILE A C 1
ATOM 2085 O O . ILE A 1 271 ? -8.331 0.761 -6.025 1.00 98.44 271 ILE A O 1
ATOM 2089 N N . GLU A 1 272 ? -10.266 1.090 -7.107 1.00 96.12 272 GLU A N 1
ATOM 2090 C CA . GLU A 1 272 ? -9.729 0.840 -8.440 1.00 96.12 272 GLU A CA 1
ATOM 2091 C C . GLU A 1 272 ? -10.393 1.765 -9.454 1.00 96.12 272 GLU A C 1
ATOM 2093 O O . GLU A 1 272 ? -11.616 1.874 -9.499 1.00 96.12 272 GLU A O 1
ATOM 2098 N N . ALA A 1 273 ? -9.578 2.421 -10.276 1.00 92.81 273 ALA A N 1
ATOM 2099 C CA . ALA A 1 273 ? -10.057 3.398 -11.248 1.00 92.81 273 ALA A CA 1
ATOM 2100 C C . ALA A 1 273 ? -10.576 2.754 -12.544 1.00 92.81 273 ALA A C 1
ATOM 2102 O O . ALA A 1 273 ? -11.358 3.373 -13.258 1.00 92.81 273 ALA A O 1
ATOM 2103 N N . SER A 1 274 ? -10.133 1.538 -12.876 1.00 90.56 274 SER A N 1
ATOM 2104 C CA . SER A 1 274 ? -10.572 0.813 -14.068 1.00 90.56 274 SER A CA 1
ATOM 2105 C C . SER A 1 274 ? -11.665 -0.195 -13.733 1.00 90.56 274 SER A C 1
ATOM 2107 O O . SER A 1 274 ? -11.407 -1.209 -13.084 1.00 90.56 274 SER A O 1
ATOM 2109 N N . GLU A 1 275 ? -12.864 0.013 -14.274 1.00 92.56 275 GLU A N 1
ATOM 2110 C CA . GLU A 1 275 ? -13.989 -0.917 -14.125 1.00 92.56 275 GLU A CA 1
ATOM 2111 C C . GLU A 1 275 ? -13.618 -2.360 -14.502 1.00 92.56 275 GLU A C 1
ATOM 2113 O O . GLU A 1 275 ? -13.960 -3.309 -13.800 1.00 92.56 275 GLU A O 1
ATOM 2118 N N . ARG A 1 276 ? -12.821 -2.539 -15.562 1.00 88.81 276 ARG A N 1
ATOM 2119 C CA . ARG A 1 276 ? -12.326 -3.858 -15.980 1.00 88.81 276 ARG A CA 1
ATOM 2120 C C . ARG A 1 276 ? -11.471 -4.527 -14.901 1.00 88.81 276 ARG A C 1
ATOM 2122 O O . ARG A 1 276 ? -11.559 -5.740 -14.715 1.00 88.81 276 ARG A O 1
ATOM 2129 N N . ASN A 1 277 ? -10.626 -3.768 -14.207 1.00 90.06 277 ASN A N 1
ATOM 2130 C CA . ASN A 1 277 ? -9.836 -4.300 -13.095 1.00 90.06 277 ASN A CA 1
ATOM 2131 C C . ASN A 1 277 ? -10.731 -4.599 -11.884 1.00 90.06 277 ASN A C 1
ATOM 2133 O O . ASN A 1 277 ? -10.540 -5.635 -11.245 1.00 90.06 277 ASN A O 1
ATOM 2137 N N . CYS A 1 278 ? -11.759 -3.778 -11.626 1.00 94.62 278 CYS A N 1
ATOM 2138 C CA . CYS A 1 278 ? -12.790 -4.096 -10.636 1.00 94.62 278 CYS A CA 1
ATOM 2139 C C . CYS A 1 278 ? -13.460 -5.441 -10.948 1.00 94.62 278 CYS A C 1
ATOM 2141 O O . CYS A 1 278 ? -13.557 -6.285 -10.058 1.00 94.62 278 CYS A O 1
ATOM 2143 N N . GLU A 1 279 ? -13.852 -5.689 -12.203 1.00 94.69 279 GLU A N 1
ATOM 2144 C CA . GLU A 1 279 ? -14.418 -6.975 -12.626 1.00 94.69 279 GLU A CA 1
ATOM 2145 C C . GLU A 1 279 ? -13.459 -8.146 -12.403 1.00 94.69 279 GLU A C 1
ATOM 2147 O O . GLU A 1 279 ? -13.873 -9.198 -11.914 1.00 94.69 279 GLU A O 1
ATOM 2152 N N . ILE A 1 280 ? -12.189 -7.995 -12.793 1.00 91.38 280 ILE A N 1
ATOM 2153 C CA . ILE A 1 280 ? -11.159 -9.031 -12.627 1.00 91.38 280 ILE A CA 1
ATOM 2154 C C . ILE A 1 280 ? -11.005 -9.372 -11.143 1.00 91.38 280 ILE A C 1
ATOM 2156 O O . ILE A 1 280 ? -11.068 -10.544 -10.768 1.00 91.38 280 ILE A O 1
ATOM 2160 N N . SER A 1 281 ? -10.854 -8.348 -10.302 1.00 92.94 281 SER A N 1
ATOM 2161 C CA . SER A 1 281 ? -10.714 -8.490 -8.854 1.00 92.94 281 SER A CA 1
ATOM 2162 C C . SER A 1 281 ? -11.960 -9.131 -8.225 1.00 92.94 281 SER A C 1
ATOM 2164 O O . SER A 1 281 ? -11.847 -10.110 -7.488 1.00 92.94 281 SER A O 1
ATOM 2166 N N . ALA A 1 282 ? -13.164 -8.680 -8.592 1.00 95.50 282 ALA A N 1
ATOM 2167 C CA . ALA A 1 282 ? -14.429 -9.233 -8.104 1.00 95.50 282 ALA A CA 1
ATOM 2168 C C . ALA A 1 282 ? -14.635 -10.703 -8.514 1.00 95.50 282 ALA A C 1
ATOM 2170 O O . ALA A 1 282 ? -15.046 -11.527 -7.690 1.00 95.50 282 ALA A O 1
ATOM 2171 N N . LYS A 1 283 ? -14.314 -11.068 -9.766 1.00 93.62 283 LYS A N 1
ATOM 2172 C CA . LYS A 1 283 ? -14.359 -12.462 -10.248 1.00 93.62 283 LYS A CA 1
ATOM 2173 C C . LYS A 1 283 ? -13.385 -13.336 -9.463 1.00 93.62 283 LYS A C 1
ATOM 2175 O O . LYS A 1 283 ? -13.770 -14.411 -9.010 1.00 93.62 283 LYS A O 1
ATOM 2180 N N . ARG A 1 284 ? -12.157 -12.855 -9.248 1.00 91.19 284 ARG A N 1
ATOM 2181 C CA . ARG A 1 284 ? -11.131 -13.556 -8.466 1.00 91.19 284 ARG A CA 1
ATOM 2182 C C . ARG A 1 284 ? -11.574 -13.790 -7.020 1.00 91.19 284 ARG A C 1
ATOM 2184 O O . ARG A 1 284 ? -11.453 -14.907 -6.527 1.00 91.19 284 ARG A O 1
ATOM 2191 N N . LEU A 1 285 ? -12.132 -12.771 -6.365 1.00 93.19 285 LEU A N 1
ATOM 2192 C CA . LEU A 1 285 ? -12.669 -12.873 -5.002 1.00 93.19 285 LEU A CA 1
ATOM 2193 C C . LEU A 1 285 ? -13.865 -13.832 -4.920 1.00 93.19 285 LEU A C 1
ATOM 2195 O O . LEU A 1 285 ? -13.987 -14.582 -3.959 1.00 93.19 285 LEU A O 1
ATOM 2199 N N . SER A 1 286 ? -14.706 -13.872 -5.955 1.00 90.06 286 SER A N 1
ATOM 2200 C CA . SER A 1 286 ? -15.879 -14.757 -6.003 1.00 90.06 286 SER A CA 1
ATOM 2201 C C . SER A 1 286 ? -15.533 -16.236 -6.208 1.00 90.06 286 SER A C 1
ATOM 2203 O O . SER A 1 286 ? -16.328 -17.100 -5.846 1.00 90.06 286 SER A O 1
ATOM 2205 N N . GLN A 1 287 ? -14.371 -16.540 -6.794 1.00 83.25 287 GLN A N 1
ATOM 2206 C CA . GLN A 1 287 ? -13.902 -17.909 -7.053 1.00 83.25 287 GLN A CA 1
ATOM 2207 C C . GLN A 1 287 ? -13.190 -18.547 -5.844 1.00 83.25 287 GLN A C 1
ATOM 2209 O O . GLN A 1 287 ? -13.009 -19.762 -5.809 1.00 83.25 287 GLN A O 1
ATOM 2214 N N . GLY A 1 288 ? -12.783 -17.748 -4.855 1.00 58.84 288 GLY A N 1
ATOM 2215 C CA . GLY A 1 288 ? -11.882 -18.136 -3.765 1.00 58.84 288 GLY A CA 1
ATOM 2216 C C . GLY A 1 288 ? -12.504 -18.880 -2.578 1.00 58.84 288 GLY A C 1
ATOM 2217 O O . GLY A 1 288 ? -12.106 -18.604 -1.452 1.00 58.84 288 GLY A O 1
ATOM 2218 N N . VAL A 1 289 ? -13.431 -19.821 -2.802 1.00 44.41 289 VAL A N 1
ATOM 2219 C CA . VAL A 1 289 ? -13.918 -20.749 -1.757 1.00 44.41 289 VAL A CA 1
ATOM 2220 C C . VAL A 1 289 ? -13.913 -22.185 -2.289 1.00 44.41 289 VAL A C 1
ATOM 2222 O O . VAL A 1 289 ? -14.948 -22.752 -2.628 1.00 44.41 289 VAL A O 1
ATOM 2225 N N . LEU A 1 290 ? -12.727 -22.778 -2.391 1.00 34.62 290 LEU A N 1
ATOM 2226 C CA . LEU A 1 290 ? -12.573 -24.232 -2.433 1.00 34.62 290 LEU A CA 1
ATOM 2227 C C . LEU A 1 290 ? -11.680 -24.593 -1.247 1.00 34.62 290 LEU A C 1
ATOM 2229 O O . LEU A 1 290 ? -10.474 -24.357 -1.291 1.00 34.62 290 LEU A O 1
ATOM 2233 N N . PHE A 1 291 ? -12.333 -25.029 -0.167 1.00 34.56 291 PHE A N 1
ATOM 2234 C CA . PHE A 1 291 ? -11.706 -25.614 1.018 1.00 34.56 291 PHE A CA 1
ATOM 2235 C C . PHE A 1 291 ? -11.014 -26.936 0.675 1.00 34.56 291 PHE A C 1
ATOM 2237 O O . PHE A 1 291 ? -11.539 -27.655 -0.209 1.00 34.56 291 PHE A O 1
#

pLDDT: mean 77.34, std 25.39, range [29.09, 98.88]

Nearest PDB structures (foldseek):
  6pbd-assembly1_A  TM=8.099E-01  e=3.896E-17  Caulobacter vibrioides
  6pbd-assembly1_B  TM=7.957E-01  e=2.993E-16  Caulobacter vibrioides
  5hfj-assembly3_H  TM=8.562E-01  e=1.319E-15  Helicobacter pylori 26695
  5hfj-assembly2_E  TM=8.776E-01  e=6.574E-15  Helicobacter pylori 26695
  5hek-assembly2_A  TM=8.233E-01  e=8.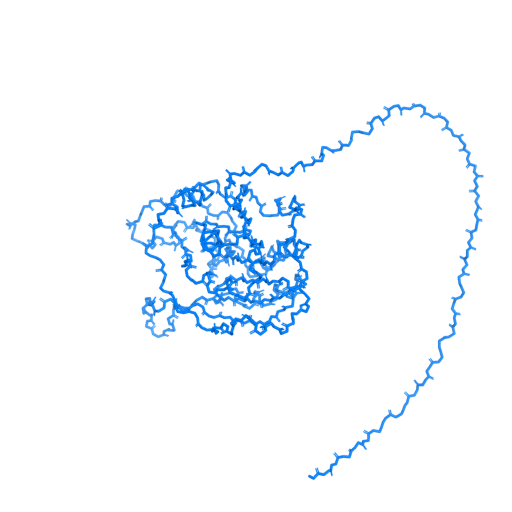044E-16  Helicobacter pylori 26695

Foldseek 3Di:
DDDDDDDDDDDDDDDDDDDDDDDDDDDDDDDDDDDPPPPPPDPPPAQADFPDDDQQETEDAAALLVRLVNDDAAFQEEEEEDLQLPQDPDPVSLPDFPQDNPCPPDDDDPRPPDGDPPSNDDLVRCLVVLLSSLLSNLVRYDAFRKYKYKYFPRNVVSVQVSCVSNQWAWDAKAKEFQPDFDDDPPDDGRRIIMITMTGNPDHDDDPVFDDQDSYHYHHDDPDPFPPDDALVSLLSVCSRTDQLTEYEYADCQQNSNVLSCSVRNHRYYYYHHDVVSVVNNNVVVVVPDDD

Sequence (291 aa):
THHRRQGLEGAQGKVSGLRTRQMSGIATEDDDMTKDDAAMSAPSAGSPRPYYQRDGITIYHGDCLEVLPSLSEPVDAVITDPPYSSGGAFRGDRTQSTSSKYLGSHGRGPAVEHEYSGDSRDSRGWLFWSSLWMLRCHAIAKESALAMIFTDWRQLPQCSDLFQASNWVWRGLAVWDKGNARPMSGRFSHQAEFILWGSKGAIGWDFDKPCARGVLQYPAPKTHHQAEKPVGLIEQMMQLTADGGLILDPFVGSGTTLVAAMQSGRRAIGIEASERNCEISAKRLSQGVLF

Solvent-accessible surface area (backbone atoms only — not comparable to full-atom values): 17594 Å² total; per-residue (Å²): 137,92,82,83,91,81,89,84,88,83,82,92,77,89,82,81,86,82,81,87,79,88,83,81,87,88,89,85,80,92,80,93,74,95,70,92,71,74,76,76,68,70,75,76,80,66,57,78,73,66,73,37,76,56,90,59,36,36,31,37,70,37,52,44,86,65,50,54,84,55,61,82,76,65,25,35,28,37,49,36,55,60,86,73,27,79,35,44,99,46,78,70,46,41,70,50,52,56,42,67,74,73,51,54,102,62,89,79,67,84,81,63,89,68,70,69,86,72,42,52,35,53,70,67,55,44,35,57,58,47,27,58,48,44,36,51,50,50,69,41,36,36,83,46,13,39,38,39,39,47,39,45,85,84,44,45,69,44,50,61,49,30,30,62,72,24,70,29,41,74,72,52,71,33,35,40,32,25,84,71,51,74,84,43,92,100,51,81,62,79,30,59,38,36,32,42,33,26,22,32,67,70,72,77,93,59,89,90,46,71,88,74,70,57,66,42,80,51,59,69,64,95,62,96,60,87,87,55,66,46,43,70,61,49,40,61,58,48,55,75,43,62,84,59,28,36,35,35,18,64,40,34,54,73,24,42,62,53,48,24,25,50,77,67,60,20,25,25,45,30,19,24,68,46,64,69,36,48,50,49,19,48,54,54,61,72,64,72,80,80,132

Radius of gyration: 25.43 Å; Cα contacts (8 Å, |Δi|>4): 460; chains: 1; bounding box: 77×75×64 Å